Protein AF-A0A8S2QNY4-F1 (afdb_monomer_lite)

Organism: NCBI:txid392030

Radius of gyration: 25.04 Å; chains: 1; bounding box: 74×38×75 Å

Sequence (244 aa):
MCDIKKVFLLILSVSLANALPISPSNNKLTPFFLQQVNLIESPHSPSLDGQLLNQAYLDLLPVDRLLYTYYQNANISVEGIEPLGGWESPYSDIRGVFLAFYLQASAKAYLAYNDTHQLAKAYYLVEQLYRVQQILNESGFLAAWPSEHLRKLERLEKVWAPIYCYEKLLRGLSDISTLTGLTLAGTMMHEMLEYLYTWVDHCIKTYPISHWQTMIFSTTDYEYGGISDFLYEQYGLTGDRRFF

Secondary structure (DSSP, 8-state):
------S---S-------------------PPPGGG-PPPP-TT-HHHHHHHHHHHHHHHS-HHHHHHHHHHHTT---TT-PPP-GGGSTT-TTTTHHHHHHHHHHHHHHHHH--HHHHHHHHHHHHHHHHHHHHH-STT---SS-THHHHHHHTT-S---HHHHHHHHHHHHHHHHHHH--HHHHHHHHHHHHHHHHHHHHHHHHS-HHHHHHHHHS-TT---TTHHHHHHHHHHHH--GGG-

Foldseek 3Di:
DDDPPDPDPDDDPDDPPPPPPPPPPPDDDDDDWLLRDAQDDDDDRVVVVVLVVLVVVLVPDDLLLLCQLLCVQLVHDCVPHDHDDDCCHNPHLLHNLVLLVLLLSLLSNCSNPNPVVSLVSSVVNLVVQVVSQVSNVPQLDGFSDDPCLLVCLLVVHDGAAPLQSLVSLLNSLVNNCVSPVPVSSVVSSVSSVVVVLVSVVCSPVPDDVVSVCCSCPVDPRHDNHCQLVVLVVVCVVPVDPSSD

pLDDT: mean 88.1, std 17.36, range [30.56, 98.88]

InterPro domains:
  IPR012878 Non-reducing end beta-L-arabinofuranosidase-like, GH127 catalytic domain [PF07944] (47-243)

Structure (mmCIF, N/CA/C/O backbone):
data_AF-A0A8S2QNY4-F1
#
_entry.id   AF-A0A8S2QNY4-F1
#
loop_
_atom_site.group_PDB
_atom_site.id
_atom_site.type_symbol
_atom_site.label_atom_id
_atom_site.label_alt_id
_atom_site.label_comp_id
_atom_site.label_asym_id
_atom_site.label_entity_id
_atom_site.label_seq_id
_atom_site.pdbx_PDB_ins_code
_atom_site.Cartn_x
_atom_site.Cartn_y
_atom_site.Cartn_z
_atom_site.occupancy
_atom_site.B_iso_or_equiv
_atom_site.auth_seq_id
_atom_site.auth_comp_id
_atom_site.auth_asym_id
_atom_site.auth_atom_id
_atom_site.pdbx_PDB_model_num
ATOM 1 N N . MET A 1 1 ? 57.664 -6.413 46.765 1.00 38.25 1 MET A N 1
ATOM 2 C CA . MET A 1 1 ? 56.661 -5.329 46.868 1.00 38.25 1 MET A CA 1
ATOM 3 C C . MET A 1 1 ? 55.295 -5.966 46.689 1.00 38.25 1 MET A C 1
ATOM 5 O O . MET A 1 1 ? 55.029 -6.473 45.611 1.00 38.25 1 MET A O 1
ATOM 9 N N . CYS A 1 2 ? 54.521 -6.084 47.772 1.00 32.16 2 CYS A N 1
ATOM 10 C CA . CYS A 1 2 ? 53.333 -6.937 47.854 1.00 32.16 2 CYS A CA 1
ATOM 11 C C . CYS A 1 2 ? 52.058 -6.090 48.034 1.00 32.16 2 CYS A C 1
ATOM 13 O O . CYS A 1 2 ? 51.901 -5.428 49.054 1.00 32.16 2 CYS A O 1
ATOM 15 N N . ASP A 1 3 ? 51.227 -6.124 46.991 1.00 32.84 3 ASP A N 1
ATOM 16 C CA . ASP A 1 3 ? 49.756 -6.185 46.930 1.00 32.84 3 ASP A CA 1
ATOM 17 C C . ASP A 1 3 ? 48.861 -5.159 47.679 1.00 32.84 3 ASP A C 1
ATOM 19 O O . ASP A 1 3 ? 48.639 -5.222 48.887 1.00 32.84 3 ASP A O 1
ATOM 23 N N . ILE A 1 4 ? 48.212 -4.285 46.893 1.00 36.44 4 ILE A N 1
ATOM 24 C CA . ILE A 1 4 ? 47.214 -3.249 47.259 1.00 36.44 4 ILE A CA 1
ATOM 25 C C . ILE A 1 4 ? 45.791 -3.842 47.460 1.00 36.44 4 ILE A C 1
ATOM 27 O O . ILE A 1 4 ? 44.769 -3.211 47.222 1.00 36.44 4 ILE A O 1
ATOM 31 N N . LYS A 1 5 ? 45.663 -5.073 47.967 1.00 36.03 5 LYS A N 1
ATOM 32 C CA . LYS A 1 5 ? 44.358 -5.764 48.108 1.00 36.03 5 LYS A CA 1
ATOM 33 C C . LYS A 1 5 ? 43.670 -5.640 49.479 1.00 36.03 5 LYS A C 1
ATOM 35 O O . LYS A 1 5 ? 42.939 -6.541 49.881 1.00 36.03 5 LYS A O 1
ATOM 40 N N . LYS A 1 6 ? 43.871 -4.549 50.227 1.00 42.34 6 LYS A N 1
ATOM 41 C CA . LYS A 1 6 ? 43.301 -4.397 51.587 1.00 42.34 6 LYS A CA 1
ATOM 42 C C . LYS A 1 6 ? 42.734 -3.016 51.927 1.00 42.34 6 LYS A C 1
ATOM 44 O O . LYS A 1 6 ? 42.947 -2.538 53.031 1.00 42.34 6 LYS A O 1
ATOM 49 N N . VAL A 1 7 ? 41.958 -2.391 51.047 1.00 41.41 7 VAL A N 1
ATOM 50 C CA . VAL A 1 7 ? 41.029 -1.327 51.472 1.00 41.41 7 VAL A CA 1
ATOM 51 C C . VAL A 1 7 ? 39.816 -1.360 50.553 1.00 41.41 7 VAL A C 1
ATOM 53 O O . VAL A 1 7 ? 39.922 -0.921 49.423 1.00 41.41 7 VAL A O 1
ATOM 56 N N . PHE A 1 8 ? 38.723 -1.970 51.011 1.00 30.56 8 PHE A N 1
ATOM 57 C CA . PHE A 1 8 ? 37.312 -1.621 50.754 1.00 30.56 8 PHE A CA 1
ATOM 58 C C . PHE A 1 8 ? 36.447 -2.814 51.172 1.00 30.56 8 PHE A C 1
ATOM 60 O O . PHE A 1 8 ? 35.810 -3.495 50.377 1.00 30.56 8 PHE A O 1
ATOM 67 N N . LEU A 1 9 ? 36.486 -3.100 52.470 1.00 35.91 9 LEU A N 1
ATOM 68 C CA . LEU A 1 9 ? 35.623 -4.078 53.118 1.00 35.91 9 LEU A CA 1
ATOM 69 C C . LEU A 1 9 ? 35.168 -3.454 54.434 1.00 35.91 9 LEU A C 1
ATOM 71 O O . LEU A 1 9 ? 35.617 -3.871 55.493 1.00 35.91 9 LEU A O 1
ATOM 75 N N . LEU A 1 10 ? 34.374 -2.376 54.353 1.00 33.91 10 LEU A N 1
ATOM 76 C CA . LEU A 1 10 ? 33.616 -1.876 55.505 1.00 33.91 10 LEU A CA 1
ATOM 77 C C . LEU A 1 10 ? 32.526 -0.836 55.170 1.00 33.91 10 LEU A C 1
ATOM 79 O O . LEU A 1 10 ? 32.441 0.178 55.848 1.00 33.91 10 LEU A O 1
ATOM 83 N N . ILE A 1 11 ? 31.668 -1.048 54.166 1.00 34.84 11 ILE A N 1
ATOM 84 C CA . ILE A 1 11 ? 30.347 -0.385 54.152 1.00 34.84 11 ILE A CA 1
ATOM 85 C C . ILE A 1 11 ? 29.318 -1.389 53.618 1.00 34.84 11 ILE A C 1
ATOM 87 O O . ILE A 1 11 ? 29.575 -2.055 52.622 1.00 34.84 11 ILE A O 1
ATOM 91 N N . LEU A 1 12 ? 28.168 -1.456 54.296 1.00 33.12 12 LEU A N 1
ATOM 92 C CA . LEU A 1 12 ? 26.991 -2.310 54.066 1.00 33.12 12 LEU A CA 1
ATOM 93 C C . LEU A 1 12 ? 26.993 -3.694 54.729 1.00 33.12 12 LEU A C 1
ATOM 95 O O . LEU A 1 12 ? 26.701 -4.718 54.123 1.00 33.12 12 LEU A O 1
ATOM 99 N N . SER A 1 13 ? 27.150 -3.692 56.051 1.00 42.34 13 SER A N 1
ATOM 100 C CA . SER A 1 13 ? 26.379 -4.586 56.917 1.00 42.34 13 SER A CA 1
ATOM 101 C C . SER A 1 13 ? 24.991 -3.976 57.177 1.00 42.34 13 SER A C 1
ATOM 103 O O . SER A 1 13 ? 24.757 -3.414 58.244 1.00 42.34 13 SER A O 1
ATOM 105 N N . VAL A 1 14 ? 24.076 -4.042 56.203 1.00 40.47 14 VAL A N 1
ATOM 106 C CA . VAL A 1 14 ? 22.635 -3.827 56.432 1.00 40.47 14 VAL A CA 1
ATOM 107 C C . VAL A 1 14 ? 21.853 -4.813 55.563 1.00 40.47 14 VAL A C 1
ATOM 109 O O . VAL A 1 14 ? 21.849 -4.714 54.343 1.00 40.47 14 VAL A O 1
ATOM 112 N N . SER A 1 15 ? 21.204 -5.757 56.245 1.00 36.22 15 SER A N 1
ATOM 113 C CA . SER A 1 15 ? 20.085 -6.588 55.791 1.00 36.22 15 SER A CA 1
ATOM 114 C C . SER A 1 15 ? 20.280 -7.415 54.513 1.00 36.22 15 SER A C 1
ATOM 116 O O . SER A 1 15 ? 19.794 -7.060 53.442 1.00 36.22 15 SER A O 1
ATOM 118 N N . LEU A 1 16 ? 20.810 -8.635 54.678 1.00 40.12 16 LEU A N 1
ATOM 119 C CA . LEU A 1 16 ? 20.314 -9.781 53.909 1.00 40.12 16 LEU A CA 1
ATOM 120 C C . LEU A 1 16 ? 18.847 -10.030 54.306 1.00 40.12 16 LEU A C 1
ATOM 122 O O . LEU A 1 16 ? 18.533 -10.913 55.099 1.00 40.12 16 LEU A O 1
ATOM 126 N N . ALA A 1 17 ? 17.934 -9.223 53.770 1.00 41.38 17 ALA A N 1
ATOM 127 C CA . ALA A 1 17 ? 16.607 -9.734 53.485 1.00 41.38 17 ALA A CA 1
ATOM 128 C C . ALA A 1 17 ? 16.784 -10.740 52.345 1.00 41.38 17 ALA A C 1
ATOM 130 O O . ALA A 1 17 ? 17.487 -10.447 51.379 1.00 41.38 17 ALA A O 1
ATOM 131 N N . ASN A 1 18 ? 16.199 -11.927 52.487 1.00 46.50 18 ASN A N 1
ATOM 132 C CA . ASN A 1 18 ? 16.158 -12.958 51.458 1.00 46.50 18 ASN A CA 1
ATOM 133 C C . ASN A 1 18 ? 15.661 -12.364 50.129 1.00 46.50 18 ASN A C 1
ATOM 135 O O . ASN A 1 18 ? 14.460 -12.346 49.863 1.00 46.50 18 ASN A O 1
ATOM 139 N N . ALA A 1 19 ? 16.574 -11.895 49.281 1.00 48.25 19 ALA A N 1
ATOM 140 C CA . ALA A 1 19 ? 16.299 -11.753 47.870 1.00 48.25 19 ALA A CA 1
ATOM 141 C C . ALA A 1 19 ? 16.214 -13.186 47.352 1.00 48.25 19 ALA A C 1
ATOM 143 O O . ALA A 1 19 ? 17.229 -13.829 47.081 1.00 48.25 19 ALA A O 1
ATOM 144 N N . LEU A 1 20 ? 14.986 -13.714 47.318 1.00 45.5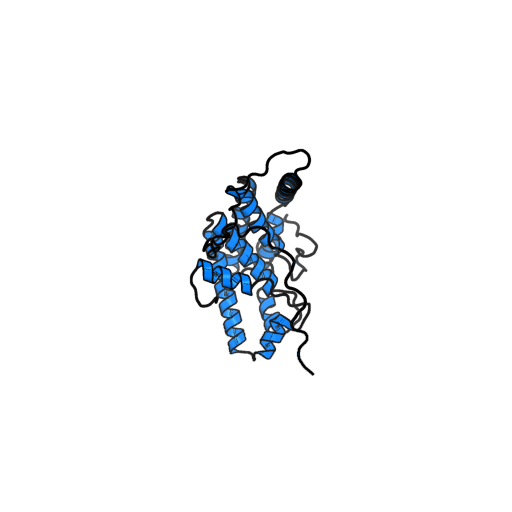9 20 LEU A N 1
ATOM 145 C CA . LEU A 1 20 ? 14.673 -14.903 46.540 1.00 45.59 20 LEU A CA 1
ATOM 146 C C . LEU A 1 20 ? 15.355 -14.735 45.177 1.00 45.59 20 LEU A C 1
ATOM 148 O O . LEU A 1 20 ? 15.278 -13.636 44.617 1.00 45.59 20 LEU A O 1
ATOM 152 N N . PRO A 1 21 ? 16.037 -15.765 44.648 1.00 48.84 21 PRO A N 1
ATOM 153 C CA . PRO A 1 21 ? 16.566 -15.686 43.300 1.00 48.84 21 PRO A CA 1
ATOM 154 C C . PRO A 1 21 ? 15.402 -15.297 42.392 1.00 48.84 21 PRO A C 1
ATOM 156 O O . PRO A 1 21 ? 14.426 -16.042 42.276 1.00 48.84 21 PRO A O 1
ATOM 159 N N . ILE A 1 22 ? 15.474 -14.100 41.803 1.00 55.50 22 ILE A N 1
ATOM 160 C CA . ILE A 1 22 ? 14.563 -13.694 40.741 1.00 55.50 22 ILE A CA 1
ATOM 161 C C . ILE A 1 22 ? 14.902 -14.642 39.599 1.00 55.50 22 ILE A C 1
ATOM 163 O O . ILE A 1 22 ? 15.833 -14.412 38.831 1.00 55.50 22 ILE A O 1
ATOM 167 N N . SER A 1 23 ? 14.202 -15.774 39.550 1.00 56.94 23 SER A N 1
ATOM 168 C CA . SER A 1 23 ? 14.179 -16.594 38.350 1.00 56.94 23 SER A CA 1
ATOM 169 C C . SER A 1 23 ? 13.723 -15.660 37.236 1.00 56.94 23 SER A C 1
ATOM 171 O O . SER A 1 23 ? 12.727 -14.960 37.449 1.00 56.94 23 SER A O 1
ATOM 173 N N . PRO A 1 24 ? 14.435 -15.573 36.098 1.00 57.09 24 PRO A N 1
ATOM 174 C CA . PRO A 1 24 ? 13.971 -14.765 34.985 1.00 57.09 24 PRO A CA 1
ATOM 175 C C . PRO A 1 24 ? 12.553 -15.229 34.678 1.00 57.09 24 PRO A C 1
ATOM 177 O O . PRO A 1 24 ? 12.332 -16.386 34.317 1.00 57.09 24 PRO A O 1
ATOM 180 N N . SER A 1 25 ? 11.572 -14.364 34.933 1.00 62.22 25 SER A N 1
ATOM 181 C CA . SER A 1 25 ? 10.197 -14.695 34.618 1.00 62.22 25 SER A CA 1
ATOM 182 C C . SER A 1 25 ? 10.163 -14.936 33.118 1.00 62.22 25 SER A C 1
ATOM 184 O O . SER A 1 25 ? 10.494 -14.034 32.350 1.00 62.22 25 SER A O 1
ATOM 186 N N . ASN A 1 26 ? 9.715 -16.114 32.692 1.00 65.94 26 ASN A N 1
ATOM 187 C CA . ASN A 1 26 ? 9.441 -16.418 31.283 1.00 65.94 26 ASN A CA 1
ATOM 188 C C . ASN A 1 26 ? 8.270 -15.576 30.717 1.00 65.94 26 ASN A C 1
ATOM 190 O O . ASN A 1 26 ? 7.744 -15.862 29.643 1.00 65.94 26 ASN A O 1
ATOM 194 N N . ASN A 1 27 ? 7.849 -14.544 31.451 1.00 75.25 27 ASN A N 1
ATOM 195 C CA . ASN A 1 27 ? 6.815 -13.598 31.092 1.00 75.25 27 ASN A CA 1
ATOM 196 C C . ASN A 1 27 ? 7.381 -12.663 30.025 1.00 75.25 27 ASN A C 1
ATOM 198 O O . ASN A 1 27 ? 7.959 -11.618 30.321 1.00 75.25 27 ASN A O 1
ATOM 202 N N . LYS A 1 28 ? 7.228 -13.067 28.764 1.00 86.12 28 LYS A N 1
ATOM 203 C CA . LYS A 1 28 ? 7.391 -12.156 27.633 1.00 86.12 28 LYS A CA 1
ATOM 204 C C . LYS A 1 28 ? 6.393 -11.010 27.799 1.00 86.12 28 LYS A C 1
ATOM 206 O O . LYS A 1 28 ? 5.207 -11.257 28.007 1.00 86.12 28 LYS A O 1
ATOM 211 N N . LEU A 1 29 ? 6.873 -9.771 27.718 1.00 89.94 29 LEU A N 1
ATOM 212 C CA . LEU A 1 29 ? 5.999 -8.603 27.651 1.00 89.94 29 LEU A CA 1
ATOM 213 C C . LEU A 1 29 ? 5.221 -8.653 26.332 1.00 89.94 29 LEU A C 1
ATOM 215 O O . LEU A 1 29 ? 5.819 -8.840 25.272 1.00 89.94 29 LEU A O 1
ATOM 219 N N . THR A 1 30 ? 3.903 -8.490 26.402 1.00 87.56 30 THR A N 1
ATOM 220 C CA . THR A 1 30 ? 3.018 -8.424 25.233 1.00 87.56 30 THR A CA 1
ATOM 221 C C . THR A 1 30 ? 2.319 -7.066 25.196 1.00 87.56 30 THR A C 1
ATOM 223 O O . THR A 1 30 ? 1.865 -6.611 26.250 1.00 87.56 30 THR A O 1
ATOM 226 N N . PRO A 1 31 ? 2.214 -6.408 24.029 1.00 91.19 31 PRO A N 1
ATOM 227 C CA . PRO A 1 31 ? 1.456 -5.168 23.912 1.00 91.19 31 PRO A CA 1
ATOM 228 C C . PRO A 1 31 ? -0.042 -5.421 24.135 1.00 91.19 31 PRO A C 1
ATOM 230 O O . PRO A 1 31 ? -0.540 -6.516 23.869 1.00 91.19 31 PRO A O 1
ATOM 233 N N . PHE A 1 32 ? -0.763 -4.398 24.597 1.00 93.75 32 PHE A N 1
ATOM 234 C CA . PHE A 1 32 ? -2.225 -4.405 24.579 1.00 93.75 32 PHE A CA 1
ATOM 235 C C . PHE A 1 32 ? -2.733 -4.196 23.148 1.00 93.75 32 PHE A C 1
ATOM 237 O O . PHE A 1 32 ? -2.160 -3.411 22.389 1.00 93.75 32 PHE A O 1
ATOM 244 N N . PHE A 1 33 ? -3.828 -4.863 22.793 1.00 91.75 33 PHE A N 1
ATOM 245 C CA . PHE A 1 33 ? -4.580 -4.562 21.578 1.00 91.75 33 PHE A CA 1
ATOM 246 C C . PHE A 1 33 ? -5.289 -3.206 21.710 1.00 91.75 33 PHE A C 1
ATOM 248 O O . PHE A 1 33 ? -5.640 -2.795 22.816 1.00 91.75 33 PHE A O 1
ATOM 255 N N . LEU A 1 34 ? -5.549 -2.526 20.587 1.00 92.31 34 LEU A N 1
ATOM 256 C CA . LEU A 1 34 ? -6.204 -1.208 20.589 1.00 92.31 34 LEU A CA 1
ATOM 257 C C . LEU A 1 34 ? -7.575 -1.242 21.285 1.00 92.31 34 LEU A C 1
ATOM 259 O O . LEU A 1 34 ? -7.875 -0.365 22.082 1.00 92.31 34 LEU A O 1
ATOM 263 N N . GLN A 1 35 ? -8.344 -2.314 21.089 1.00 93.06 35 GLN A N 1
ATOM 264 C CA . GLN A 1 35 ? -9.650 -2.537 21.720 1.00 93.06 35 GLN A CA 1
ATOM 265 C C . GLN A 1 35 ? -9.576 -2.679 23.250 1.00 93.06 35 GLN A C 1
ATOM 267 O O . GLN A 1 35 ? -10.596 -2.611 23.932 1.00 93.06 35 GLN A O 1
ATOM 272 N N . GLN A 1 36 ? -8.389 -2.952 23.801 1.00 94.38 36 GLN A N 1
ATOM 273 C CA . GLN A 1 36 ? -8.184 -3.121 25.241 1.00 94.38 36 GLN A CA 1
ATOM 274 C C . GLN A 1 36 ? -7.872 -1.797 25.947 1.00 94.38 36 GLN A C 1
ATOM 276 O O . GLN A 1 36 ? -7.801 -1.774 27.176 1.00 94.38 36 GLN A O 1
ATOM 281 N N . VAL A 1 37 ? -7.674 -0.706 25.199 1.00 92.81 37 VAL A N 1
ATOM 282 C CA . VAL A 1 37 ? -7.273 0.595 25.737 1.00 92.81 37 VAL A CA 1
ATOM 283 C C . VAL A 1 37 ? -8.277 1.654 25.305 1.00 92.81 37 VAL A C 1
ATOM 285 O O . VAL A 1 37 ? -8.326 2.040 24.144 1.00 92.81 37 VAL A O 1
ATOM 288 N N . ASN A 1 38 ? -9.043 2.172 26.265 1.00 90.31 38 ASN A N 1
ATOM 289 C CA . ASN A 1 38 ? -9.979 3.265 26.026 1.00 90.31 38 ASN A CA 1
ATOM 290 C C . ASN A 1 38 ? -9.374 4.588 26.494 1.00 90.31 38 ASN A C 1
ATOM 292 O O . ASN A 1 38 ? -8.982 4.722 27.657 1.00 90.31 38 ASN A O 1
ATOM 296 N N . LEU A 1 39 ? -9.325 5.572 25.597 1.00 91.56 39 LEU A N 1
ATOM 297 C CA . LEU A 1 39 ? -8.955 6.938 25.949 1.00 91.56 39 LEU A CA 1
ATOM 298 C C . LEU A 1 39 ? -10.152 7.618 26.617 1.00 91.56 39 LEU A C 1
ATOM 300 O O . LEU A 1 39 ? -11.232 7.690 26.038 1.00 91.56 39 LEU A O 1
ATOM 304 N N . ILE A 1 40 ? -9.959 8.098 27.842 1.00 88.31 40 ILE A N 1
ATOM 305 C CA . ILE A 1 40 ? -11.003 8.770 28.621 1.00 88.31 40 ILE A CA 1
ATOM 306 C C . ILE A 1 40 ? -10.840 10.287 28.565 1.00 88.31 40 ILE A C 1
ATOM 308 O O . ILE A 1 40 ? -9.729 10.811 28.420 1.00 88.31 40 ILE A O 1
ATOM 312 N N . GLU A 1 41 ? -11.958 10.993 28.715 1.00 85.81 41 GLU A N 1
ATOM 313 C CA . GLU A 1 41 ? -11.951 12.437 28.916 1.00 85.81 41 GLU A CA 1
ATOM 314 C C . GLU A 1 41 ? -11.243 12.784 30.234 1.00 85.81 41 GLU A C 1
ATOM 316 O O . GLU A 1 41 ? -11.513 12.210 31.290 1.00 85.81 41 GLU A O 1
ATOM 321 N N . SER A 1 42 ? -10.320 13.739 30.167 1.00 81.31 42 SER A N 1
ATOM 322 C CA . SER A 1 42 ? -9.607 14.300 31.313 1.00 81.31 42 SER A CA 1
ATOM 323 C C . SER A 1 42 ? -9.208 15.734 30.970 1.00 81.31 42 SER A C 1
ATOM 325 O O . SER A 1 42 ? -8.924 16.003 29.798 1.00 81.31 42 SER A O 1
ATOM 327 N N . PRO A 1 43 ? -9.126 16.658 31.946 1.00 76.00 43 PRO A N 1
ATOM 328 C CA . PRO A 1 43 ? -8.488 17.948 31.724 1.00 76.00 43 PRO A CA 1
ATOM 329 C C . PRO A 1 43 ? -7.076 17.717 31.163 1.00 76.00 43 PRO A C 1
ATOM 331 O O . PRO A 1 43 ? -6.228 17.153 31.854 1.00 76.00 43 PRO A O 1
ATOM 334 N N . HIS A 1 44 ? -6.854 18.106 29.904 1.00 76.56 44 HIS A N 1
ATOM 335 C CA . HIS A 1 44 ? -5.620 17.890 29.131 1.00 76.56 44 HIS A CA 1
ATOM 336 C C . HIS A 1 44 ? -5.314 16.417 28.795 1.00 76.56 44 HIS A C 1
ATOM 338 O O . HIS A 1 44 ? -4.346 15.844 29.294 1.00 76.56 44 HIS A O 1
ATOM 344 N N . SER A 1 45 ? -6.112 15.814 27.907 1.00 86.88 45 SER A N 1
ATOM 345 C CA . SER A 1 45 ? -5.861 14.473 27.358 1.00 86.88 45 SER A CA 1
ATOM 346 C C . SER A 1 45 ? -5.274 14.563 25.938 1.00 86.88 45 SER A C 1
ATOM 348 O O . SER A 1 45 ? -6.009 14.399 24.964 1.00 86.88 45 SER A O 1
ATOM 350 N N . PRO A 1 46 ? -3.951 14.793 25.770 1.00 90.12 46 PRO A N 1
ATOM 351 C CA . PRO A 1 46 ? -3.345 14.981 24.447 1.00 90.12 46 PRO A CA 1
ATOM 352 C C . PRO A 1 46 ? -3.543 13.776 23.516 1.00 90.12 46 PRO A C 1
ATOM 354 O O . PRO A 1 46 ? -3.573 13.932 22.298 1.00 90.12 46 PRO A O 1
ATOM 357 N N . SER A 1 47 ? -3.699 12.569 24.072 1.00 91.94 47 SER A N 1
ATOM 358 C CA . SER A 1 47 ? -3.993 11.363 23.295 1.00 91.94 47 SER A CA 1
ATOM 359 C C . SER A 1 47 ? -5.411 11.371 22.726 1.00 91.94 47 SER A C 1
ATOM 361 O O . SER A 1 47 ? -5.586 11.025 21.560 1.00 91.94 47 SER A O 1
ATOM 363 N N . LEU A 1 48 ? -6.412 11.773 23.519 1.00 93.38 48 LEU A N 1
ATOM 364 C CA . LEU A 1 48 ? -7.791 11.877 23.040 1.00 93.38 48 LEU A CA 1
ATOM 365 C C . LEU A 1 48 ? -7.926 13.031 22.041 1.00 93.38 48 LEU A C 1
ATOM 367 O O . LEU A 1 48 ? -8.505 12.841 20.976 1.00 93.38 48 LEU A O 1
ATOM 371 N N . ASP A 1 49 ? -7.311 14.181 22.327 1.00 92.56 49 ASP A N 1
ATOM 372 C CA . ASP A 1 49 ? -7.287 15.330 21.414 1.00 92.56 49 ASP A CA 1
ATOM 373 C C . ASP A 1 49 ? -6.652 14.952 20.064 1.00 92.56 49 ASP A C 1
ATOM 375 O O . ASP A 1 49 ? -7.196 15.254 19.000 1.00 92.56 49 ASP A O 1
ATOM 379 N N . GLY A 1 50 ? -5.529 14.224 20.093 1.00 93.31 50 GLY A N 1
ATOM 380 C CA . GLY A 1 50 ? -4.873 13.709 18.892 1.00 93.31 50 GLY A CA 1
ATOM 381 C C . GLY A 1 50 ? -5.726 12.696 18.125 1.00 93.31 50 GLY A C 1
ATOM 382 O O . GLY A 1 50 ? -5.750 12.724 16.895 1.00 93.31 50 GLY A O 1
ATOM 383 N N . GLN A 1 51 ? -6.463 11.828 18.826 1.00 94.06 51 GLN A N 1
ATOM 384 C CA . GLN A 1 51 ? -7.401 10.898 18.196 1.00 94.06 51 GLN A CA 1
ATOM 385 C C . GLN A 1 51 ? -8.521 11.644 17.463 1.00 94.06 51 GLN A C 1
ATOM 387 O O . GLN A 1 51 ? -8.771 11.355 16.294 1.00 94.06 51 GLN A O 1
ATOM 392 N N . LEU A 1 52 ? -9.160 12.614 18.122 1.00 93.56 52 LEU A N 1
ATOM 393 C CA . LEU A 1 52 ? -10.251 13.404 17.546 1.00 93.56 52 LEU A CA 1
ATOM 394 C C . LEU A 1 52 ? -9.777 14.234 16.347 1.00 93.56 52 LEU A C 1
ATOM 396 O O . LEU A 1 52 ? -10.469 14.311 15.332 1.00 93.56 52 LEU A O 1
ATOM 400 N N . LEU A 1 53 ? -8.571 14.807 16.424 1.00 94.75 53 LEU A N 1
ATOM 401 C CA . LEU A 1 53 ? -7.972 15.536 15.308 1.00 94.75 53 LEU A CA 1
ATOM 402 C C . LEU A 1 53 ? -7.684 14.615 14.115 1.00 94.75 53 LEU A C 1
ATOM 404 O O . LEU A 1 53 ? -7.986 14.977 12.978 1.00 94.75 53 LEU A O 1
ATOM 408 N N . ASN A 1 54 ? -7.136 13.423 14.362 1.00 94.44 54 ASN A N 1
ATOM 409 C CA . ASN A 1 54 ? -6.893 12.439 13.309 1.00 94.44 54 ASN A CA 1
ATOM 410 C C . ASN A 1 54 ? -8.199 11.975 12.661 1.00 94.44 54 ASN A C 1
ATOM 412 O O . ASN A 1 54 ? -8.257 11.877 11.438 1.00 94.44 54 ASN A O 1
ATOM 416 N N . GLN A 1 55 ? -9.247 11.736 13.451 1.00 93.88 55 GLN A N 1
ATOM 417 C CA . GLN A 1 55 ? -10.563 11.369 12.933 1.00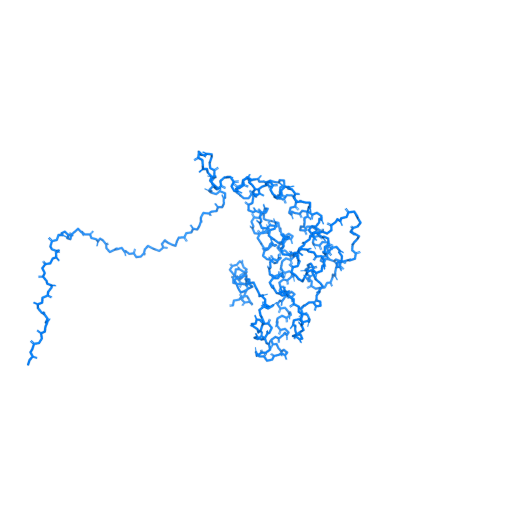 93.88 55 GLN A CA 1
ATOM 418 C C . GLN A 1 55 ? -11.118 12.466 12.013 1.00 93.88 55 GLN A C 1
ATOM 420 O O . GLN A 1 55 ? -11.436 12.199 10.856 1.00 93.88 55 GLN A O 1
ATOM 425 N N . ALA A 1 56 ? -11.127 13.720 12.480 1.00 95.38 56 ALA A N 1
ATOM 426 C CA . ALA A 1 56 ? -11.579 14.858 11.683 1.00 95.38 56 ALA A CA 1
ATOM 427 C C . ALA A 1 56 ? -10.758 15.036 10.393 1.00 95.38 56 ALA A C 1
ATOM 429 O O . ALA A 1 56 ? -11.303 15.386 9.345 1.00 95.38 56 ALA A O 1
ATOM 430 N N . TYR A 1 57 ? -9.449 14.777 10.451 1.00 95.69 57 TYR A N 1
ATOM 431 C CA . TYR A 1 57 ? -8.581 14.833 9.280 1.00 95.69 57 TYR A CA 1
ATOM 432 C C . TYR A 1 57 ? -8.903 13.731 8.265 1.00 95.69 57 TYR A C 1
ATOM 434 O O . TYR A 1 57 ? -9.013 14.024 7.077 1.00 95.69 57 TYR A O 1
ATOM 442 N N . LEU A 1 58 ? -9.095 12.483 8.707 1.00 94.81 58 LEU A N 1
ATOM 443 C CA . LEU A 1 58 ? -9.476 11.375 7.822 1.00 94.81 58 LEU A CA 1
ATOM 444 C C . LEU A 1 58 ? -10.834 11.616 7.153 1.00 94.81 58 LEU A C 1
ATOM 446 O O . LEU A 1 58 ? -11.003 11.312 5.968 1.00 94.81 58 LEU A O 1
ATOM 450 N N . ASP A 1 59 ? -11.772 12.222 7.883 1.00 92.75 59 ASP A N 1
ATOM 451 C CA . ASP A 1 59 ? -13.093 12.549 7.360 1.00 92.75 59 ASP A CA 1
ATOM 452 C C . ASP A 1 59 ? -13.085 13.647 6.297 1.00 92.75 59 ASP A C 1
ATOM 454 O O . ASP A 1 59 ? -13.906 13.604 5.377 1.00 92.75 59 ASP A O 1
ATOM 458 N N . LEU A 1 60 ? -12.135 14.581 6.378 1.00 93.56 60 LEU A N 1
ATOM 459 C CA . LEU A 1 60 ? -11.963 15.663 5.409 1.00 93.56 60 LEU A CA 1
ATOM 460 C C . LEU A 1 60 ? -11.476 15.165 4.036 1.00 93.56 60 LEU A C 1
ATOM 462 O O . LEU A 1 60 ? -11.635 15.863 3.033 1.00 93.56 60 LEU A O 1
ATOM 466 N N . LEU A 1 61 ? -10.853 13.985 3.975 1.00 91.69 61 LEU A N 1
ATOM 467 C CA . LEU A 1 61 ? -10.185 13.498 2.771 1.00 91.69 61 LEU A CA 1
ATOM 468 C C . LEU A 1 61 ? -11.189 12.905 1.766 1.00 91.69 61 LEU A C 1
ATOM 470 O O . LEU A 1 61 ? -11.850 11.908 2.070 1.00 91.69 61 LEU A O 1
ATOM 474 N N . PRO A 1 62 ? -11.271 13.444 0.533 1.00 90.44 62 PRO A N 1
ATOM 475 C CA . PRO A 1 62 ? -12.082 12.852 -0.522 1.00 90.44 62 PRO A CA 1
ATOM 476 C C . PRO A 1 62 ? -11.341 11.639 -1.088 1.00 90.44 62 PRO A C 1
ATOM 478 O O . PRO A 1 62 ? -10.345 11.790 -1.799 1.00 90.44 62 PRO A O 1
ATOM 481 N N . VAL A 1 63 ? -11.815 10.436 -0.764 1.00 94.56 63 VAL A N 1
ATOM 482 C CA . VAL A 1 63 ? -11.101 9.186 -1.069 1.00 94.56 63 VAL A CA 1
ATOM 483 C C . VAL A 1 63 ? -10.910 8.924 -2.561 1.00 94.56 63 VAL A C 1
ATOM 485 O O . VAL A 1 63 ? -9.888 8.360 -2.940 1.00 94.56 63 VAL A O 1
ATOM 488 N N . ASP A 1 64 ? -11.794 9.422 -3.427 1.00 96.00 64 ASP A N 1
ATOM 489 C CA . ASP A 1 64 ? -11.628 9.295 -4.882 1.00 96.00 64 ASP A CA 1
ATOM 490 C C . ASP A 1 64 ? -10.348 9.976 -5.391 1.00 96.00 64 ASP A C 1
ATOM 492 O O . ASP A 1 64 ? -9.720 9.504 -6.338 1.00 96.00 64 ASP A O 1
ATOM 496 N N . ARG A 1 65 ? -9.884 11.041 -4.721 1.00 97.19 65 ARG A N 1
ATOM 497 C CA . ARG A 1 65 ? -8.624 11.713 -5.084 1.00 97.19 65 ARG A CA 1
ATOM 498 C C . ARG A 1 65 ? -7.398 10.844 -4.805 1.00 97.19 65 ARG A C 1
ATOM 500 O O . ARG A 1 65 ? -6.386 11.010 -5.479 1.00 97.19 65 ARG A O 1
ATOM 507 N N . LEU A 1 66 ? -7.488 9.914 -3.849 1.00 97.00 66 LEU A N 1
ATOM 508 C CA . LEU A 1 66 ? -6.428 8.940 -3.556 1.00 97.00 66 LEU A CA 1
ATOM 509 C C . LEU A 1 66 ? -6.304 7.885 -4.665 1.00 97.00 66 LEU A C 1
ATOM 511 O O . LEU A 1 66 ? -5.237 7.304 -4.843 1.00 97.00 66 LEU A O 1
ATOM 515 N N . LEU A 1 67 ? -7.381 7.650 -5.422 1.00 98.06 67 LEU A N 1
ATOM 516 C CA . LEU A 1 67 ? -7.432 6.684 -6.522 1.00 98.06 67 LEU A CA 1
ATOM 517 C C . LEU A 1 67 ? -7.008 7.282 -7.867 1.00 98.06 67 LEU A C 1
ATOM 519 O O . LEU A 1 67 ? -6.809 6.536 -8.822 1.00 98.06 67 LEU A O 1
ATOM 523 N N . TYR A 1 68 ? -6.840 8.604 -7.953 1.00 98.19 68 TYR A N 1
ATOM 524 C CA . TYR A 1 68 ? -6.613 9.319 -9.211 1.00 98.19 68 TYR A CA 1
ATOM 525 C C . TYR A 1 68 ? -5.490 8.703 -10.061 1.00 98.19 68 TYR A C 1
ATOM 527 O O . TYR A 1 68 ? -5.686 8.380 -11.230 1.00 98.19 68 TYR A O 1
ATOM 535 N N . THR A 1 69 ? -4.312 8.491 -9.476 1.00 97.62 69 THR A N 1
ATOM 536 C CA . THR A 1 69 ? -3.125 7.984 -10.187 1.00 97.62 69 THR A CA 1
ATOM 537 C C . THR A 1 69 ? -3.250 6.500 -10.539 1.00 97.62 69 THR A C 1
ATOM 539 O O . THR A 1 69 ? -2.794 6.076 -11.599 1.00 97.62 69 THR A O 1
ATOM 542 N N . TYR A 1 70 ? -3.946 5.719 -9.709 1.00 98.31 70 TYR A N 1
ATOM 543 C CA . TYR A 1 70 ? -4.288 4.324 -9.994 1.00 98.31 70 TYR A CA 1
ATOM 544 C C . TYR A 1 70 ? -5.247 4.212 -11.187 1.00 98.31 70 TYR A C 1
ATOM 546 O O . TYR A 1 70 ? -5.025 3.407 -12.091 1.00 98.31 70 TYR A O 1
ATOM 554 N N . TYR A 1 71 ? -6.278 5.060 -11.232 1.00 98.38 71 TYR A N 1
ATOM 555 C CA . TYR A 1 71 ? -7.206 5.142 -12.359 1.00 98.38 71 TYR A CA 1
ATOM 556 C C . TYR A 1 71 ? -6.506 5.567 -13.647 1.00 98.38 71 TYR A C 1
ATOM 558 O O . TYR A 1 71 ? -6.724 4.935 -14.680 1.00 98.38 71 TYR A O 1
ATOM 566 N N . GLN A 1 72 ? -5.611 6.557 -13.581 1.00 96.81 72 GLN A N 1
ATOM 567 C CA . GLN A 1 72 ? -4.799 6.953 -14.732 1.00 96.81 72 GLN A CA 1
ATOM 568 C C . GLN A 1 72 ? -3.972 5.788 -15.286 1.00 96.81 72 GLN A C 1
ATOM 570 O O . GLN A 1 72 ? -3.992 5.560 -16.494 1.00 96.81 72 GLN A O 1
ATOM 575 N N . ASN A 1 73 ? -3.296 5.021 -14.424 1.00 95.75 73 ASN A N 1
ATOM 576 C CA . ASN A 1 73 ? -2.483 3.882 -14.862 1.00 95.75 73 ASN A CA 1
ATOM 577 C C . ASN A 1 73 ? -3.325 2.796 -15.558 1.00 95.75 73 ASN A C 1
ATOM 579 O O . ASN A 1 73 ? -2.854 2.169 -16.500 1.00 95.75 73 ASN A O 1
ATOM 583 N N . ALA A 1 74 ? -4.576 2.602 -15.131 1.00 97.12 74 ALA A N 1
ATOM 584 C CA . ALA A 1 74 ? -5.503 1.629 -15.712 1.00 97.12 74 ALA A CA 1
ATOM 585 C C . ALA A 1 74 ? -6.398 2.189 -16.837 1.00 97.12 74 ALA A C 1
ATOM 587 O O . ALA A 1 74 ? -7.335 1.514 -17.261 1.00 97.12 74 ALA A O 1
ATOM 588 N N . ASN A 1 75 ? -6.142 3.407 -17.331 1.00 96.94 75 ASN A N 1
ATOM 589 C CA . ASN A 1 75 ? -6.979 4.090 -18.330 1.00 96.94 75 ASN A CA 1
ATOM 590 C C . ASN A 1 75 ? -8.470 4.197 -17.933 1.00 96.94 75 ASN A C 1
ATOM 592 O O . ASN A 1 75 ? -9.361 4.180 -18.784 1.00 96.94 75 ASN A O 1
ATOM 596 N N . ILE A 1 76 ? -8.754 4.314 -16.635 1.00 97.75 76 ILE A N 1
ATOM 597 C CA . ILE A 1 76 ? -10.089 4.598 -16.101 1.00 97.75 76 ILE A CA 1
ATOM 598 C C . ILE A 1 76 ? -10.288 6.119 -16.098 1.00 97.75 76 ILE A C 1
ATOM 600 O O . ILE A 1 76 ? -9.375 6.865 -15.745 1.00 97.75 76 ILE A O 1
ATOM 604 N N . SER A 1 77 ? -11.479 6.590 -16.489 1.00 97.25 77 SER A N 1
ATOM 605 C CA . SER A 1 77 ? -11.783 8.028 -16.489 1.00 97.25 77 SER A CA 1
ATOM 606 C C . SER A 1 77 ? -11.632 8.628 -15.088 1.00 97.25 77 SER A C 1
ATOM 608 O O . SER A 1 77 ? -12.172 8.099 -14.118 1.00 97.25 77 SER A O 1
ATOM 610 N N . VAL A 1 78 ? -10.930 9.759 -15.015 1.00 97.25 78 VAL A N 1
ATOM 611 C CA . VAL A 1 78 ? -10.772 10.598 -13.815 1.00 97.25 78 VAL A CA 1
ATOM 612 C C . VAL A 1 78 ? -11.551 11.912 -13.937 1.00 97.25 78 VAL A C 1
ATOM 614 O O . VAL A 1 78 ? -11.253 12.890 -13.256 1.00 97.25 78 VAL A O 1
ATOM 617 N N . GLU A 1 79 ? -12.533 11.965 -14.841 1.00 97.06 79 GLU A N 1
ATOM 618 C CA . GLU A 1 79 ? -13.370 13.147 -15.047 1.00 97.06 79 GLU A CA 1
ATOM 619 C C . GLU A 1 79 ? -14.057 13.571 -13.740 1.00 97.06 79 GLU A C 1
ATOM 621 O O . GLU A 1 79 ? -14.694 12.766 -13.062 1.00 97.06 79 GLU A O 1
ATOM 626 N N . GLY A 1 80 ? -13.900 14.845 -13.374 1.00 96.00 80 GLY A N 1
ATOM 627 C CA . GLY A 1 80 ? -14.434 15.399 -12.127 1.00 96.00 80 GLY A CA 1
ATOM 628 C C . GLY A 1 80 ? -13.626 15.070 -10.864 1.00 96.00 80 GLY A C 1
ATOM 629 O O . GLY A 1 80 ? -14.013 15.514 -9.784 1.00 96.00 80 GLY A O 1
ATOM 630 N N . ILE A 1 81 ? -12.509 14.339 -10.969 1.00 96.81 81 ILE A N 1
ATOM 631 C CA . ILE A 1 81 ? -11.616 14.038 -9.844 1.00 96.81 81 ILE A CA 1
ATOM 632 C C . ILE A 1 81 ? -10.358 14.899 -9.961 1.00 96.81 81 ILE A C 1
ATOM 634 O O . ILE A 1 81 ? -9.566 14.742 -10.883 1.00 96.81 81 ILE A O 1
ATOM 638 N N . GLU A 1 82 ? -10.132 15.779 -8.989 1.00 96.31 82 GLU A N 1
ATOM 639 C CA . GLU A 1 82 ? -8.901 16.572 -8.928 1.00 96.31 82 GLU A CA 1
ATOM 640 C C . GLU A 1 82 ? -7.761 15.775 -8.271 1.00 96.31 82 GLU A C 1
ATOM 642 O O . GLU A 1 82 ? -7.946 15.261 -7.158 1.00 96.31 82 GLU A O 1
ATOM 647 N N . PRO A 1 83 ? -6.556 15.704 -8.866 1.00 96.31 83 PRO A N 1
ATOM 648 C CA . PRO A 1 83 ? -5.430 15.020 -8.243 1.00 96.31 83 PRO A CA 1
ATOM 649 C C . PRO A 1 83 ? -5.022 15.680 -6.923 1.00 96.31 83 PRO A C 1
ATOM 651 O O . PRO A 1 83 ? -5.238 16.876 -6.697 1.00 96.31 83 PRO A O 1
ATOM 654 N N . LEU A 1 84 ? -4.395 14.911 -6.034 1.00 95.62 84 LEU A N 1
ATOM 655 C CA . LEU A 1 84 ? -3.672 15.484 -4.900 1.00 95.62 84 LEU A CA 1
ATOM 656 C C . LEU A 1 84 ? -2.395 16.205 -5.368 1.00 95.62 84 LEU A C 1
ATOM 658 O O . LEU A 1 84 ? -1.924 16.030 -6.490 1.00 95.62 84 LEU A O 1
ATOM 662 N N . GLY A 1 85 ? -1.857 17.067 -4.505 1.00 95.50 85 GLY A N 1
ATOM 663 C CA . GLY A 1 85 ? -0.615 17.802 -4.749 1.00 95.50 85 GLY A CA 1
ATOM 664 C C . GLY A 1 85 ? 0.597 17.180 -4.052 1.00 95.50 85 GLY A C 1
ATOM 665 O O . GLY A 1 85 ? 0.523 16.102 -3.464 1.00 95.50 85 GLY A O 1
ATOM 666 N N . GLY A 1 86 ? 1.725 17.896 -4.081 1.00 95.44 86 GLY A N 1
ATOM 667 C CA . GLY A 1 86 ? 2.942 17.498 -3.371 1.00 95.44 86 GLY A CA 1
ATOM 668 C C . GLY A 1 86 ? 3.449 16.120 -3.801 1.00 95.44 86 GLY A C 1
ATOM 669 O O . GLY A 1 86 ? 3.555 15.833 -4.996 1.00 95.44 86 GLY A O 1
ATOM 670 N N . TRP A 1 87 ? 3.755 15.272 -2.821 1.00 95.06 87 TRP A N 1
ATOM 671 C CA . TRP A 1 87 ? 4.246 13.907 -3.040 1.00 95.06 87 TRP A CA 1
ATOM 672 C C . TRP A 1 87 ? 3.185 12.950 -3.598 1.00 95.06 87 TRP A C 1
ATOM 674 O O . TRP A 1 87 ? 3.539 11.944 -4.190 1.00 95.06 87 TRP A O 1
ATOM 684 N N . GLU A 1 88 ? 1.898 13.287 -3.498 1.00 95.56 88 GLU A N 1
ATOM 685 C CA . GLU A 1 88 ? 0.803 12.520 -4.112 1.00 95.56 88 GLU A CA 1
ATOM 686 C C . GLU A 1 88 ? 0.430 13.031 -5.509 1.00 95.56 88 GLU A C 1
ATOM 688 O O . GLU A 1 88 ? -0.501 12.528 -6.140 1.00 95.56 88 GLU A O 1
ATOM 693 N N . SER A 1 89 ? 1.145 14.041 -6.015 1.00 96.88 89 SER A N 1
ATOM 694 C CA . SER A 1 89 ? 0.880 14.547 -7.357 1.00 96.88 89 SER A CA 1
ATOM 695 C C . SER A 1 89 ? 1.173 13.491 -8.430 1.00 96.88 89 SER A C 1
ATOM 697 O O . SER A 1 89 ? 2.091 12.683 -8.265 1.00 96.88 89 SER A O 1
ATOM 699 N N . PRO A 1 90 ? 0.476 13.530 -9.583 1.00 96.50 90 PRO A N 1
ATOM 700 C CA . PRO A 1 90 ? 0.714 12.599 -10.691 1.00 96.50 90 PRO A CA 1
ATOM 701 C C . PRO A 1 90 ? 2.149 12.616 -11.237 1.00 96.50 90 PRO A C 1
ATOM 703 O O . PRO A 1 90 ? 2.567 11.680 -11.911 1.00 96.50 90 PRO A O 1
ATOM 706 N N . TYR A 1 91 ? 2.908 13.673 -10.936 1.00 95.12 91 TYR A N 1
ATOM 707 C CA . TYR A 1 91 ? 4.290 13.868 -11.370 1.00 95.12 91 TYR A CA 1
ATOM 708 C C . TYR A 1 91 ? 5.327 13.427 -10.329 1.00 95.12 91 TYR A C 1
ATOM 710 O O . TYR A 1 91 ? 6.522 13.472 -10.611 1.00 95.12 91 TYR A O 1
ATOM 718 N N . SER A 1 92 ? 4.902 13.044 -9.121 1.00 95.19 92 SER A N 1
ATOM 719 C CA . SER A 1 92 ? 5.807 12.578 -8.075 1.00 95.19 92 SER A CA 1
ATOM 720 C C . SER A 1 92 ? 6.037 11.078 -8.188 1.00 95.19 92 SER A C 1
ATOM 722 O O . SER A 1 92 ? 5.087 10.304 -8.269 1.00 95.19 92 SER A O 1
ATOM 724 N N . ASP A 1 93 ? 7.291 10.645 -8.148 1.00 93.69 93 ASP A N 1
ATOM 725 C CA . ASP A 1 93 ? 7.649 9.222 -8.171 1.00 93.69 93 ASP A CA 1
ATOM 726 C C . ASP A 1 93 ? 7.221 8.470 -6.901 1.00 93.69 93 ASP A C 1
ATOM 728 O O . ASP A 1 93 ? 7.049 7.255 -6.955 1.00 93.69 93 ASP A O 1
ATOM 732 N N . ILE A 1 94 ? 6.969 9.190 -5.801 1.00 93.81 94 ILE A N 1
ATOM 733 C CA . ILE A 1 94 ? 6.590 8.611 -4.503 1.00 93.81 94 ILE A CA 1
ATOM 734 C C . ILE A 1 94 ? 5.089 8.674 -4.188 1.00 93.81 94 ILE A C 1
ATOM 736 O O . ILE A 1 94 ? 4.670 8.434 -3.056 1.00 93.81 94 ILE A O 1
ATOM 740 N N . ARG A 1 95 ? 4.270 8.982 -5.197 1.00 96.50 95 ARG A N 1
ATOM 741 C CA . ARG A 1 95 ? 2.804 8.987 -5.103 1.00 96.50 95 ARG A CA 1
ATOM 742 C C . ARG A 1 95 ? 2.237 7.621 -4.708 1.00 96.50 95 ARG A C 1
ATOM 744 O O . ARG A 1 95 ? 2.833 6.581 -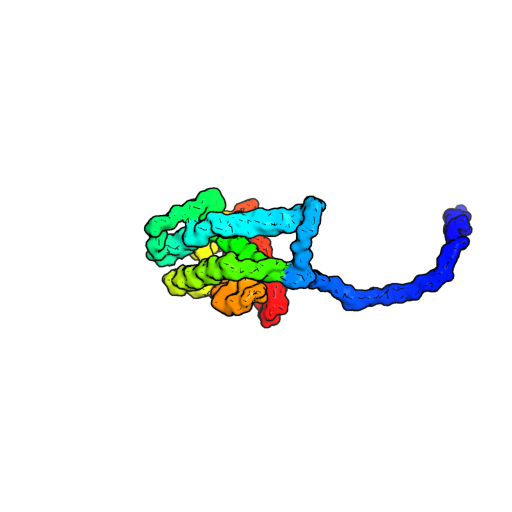4.989 1.00 96.50 95 ARG A O 1
ATOM 751 N N . GLY A 1 96 ? 1.049 7.621 -4.110 1.00 95.56 96 GLY A N 1
ATOM 752 C CA . GLY A 1 96 ? 0.321 6.433 -3.660 1.00 95.56 96 GLY A CA 1
ATOM 753 C C . GLY A 1 96 ? 0.662 5.973 -2.244 1.00 95.56 96 GLY A C 1
ATOM 754 O O . GLY A 1 96 ? -0.046 5.127 -1.698 1.00 95.56 96 GLY A O 1
ATOM 755 N N . VAL A 1 97 ? 1.704 6.537 -1.632 1.00 96.31 97 VAL A N 1
ATOM 756 C CA . VAL A 1 97 ? 2.150 6.197 -0.275 1.00 96.31 97 VAL A CA 1
ATOM 757 C C . VAL A 1 97 ? 1.121 6.642 0.762 1.00 96.31 97 VAL A C 1
ATOM 759 O O . VAL A 1 97 ? 0.849 5.927 1.725 1.00 96.31 97 VAL A O 1
ATOM 762 N N . PHE A 1 98 ? 0.493 7.797 0.558 1.00 96.81 98 PHE A N 1
ATOM 763 C CA . PHE A 1 98 ? -0.514 8.318 1.472 1.00 96.81 98 PHE A CA 1
ATOM 764 C C . PHE A 1 98 ? -1.772 7.447 1.525 1.00 96.81 98 PHE A C 1
ATOM 766 O O . PHE A 1 98 ? -2.333 7.264 2.606 1.00 96.81 98 PHE A O 1
ATOM 773 N N . LEU A 1 99 ? -2.184 6.846 0.399 1.00 97.62 99 LEU A N 1
ATOM 774 C CA . LEU A 1 99 ? -3.299 5.895 0.384 1.00 97.62 99 LEU A CA 1
ATOM 775 C C . LEU A 1 99 ? -3.022 4.731 1.339 1.00 97.62 99 LEU A C 1
ATOM 777 O O . LEU A 1 99 ? -3.900 4.346 2.110 1.00 97.62 99 LEU A O 1
ATOM 781 N N . ALA A 1 100 ? -1.804 4.188 1.330 1.00 97.50 100 ALA A N 1
ATOM 782 C CA . ALA A 1 100 ? -1.444 3.093 2.221 1.00 97.50 100 ALA A CA 1
ATOM 783 C C . ALA A 1 100 ? -1.587 3.481 3.700 1.00 97.50 100 ALA A C 1
ATOM 785 O O . ALA A 1 100 ? -2.198 2.747 4.480 1.00 97.50 100 ALA A O 1
ATOM 786 N N . PHE A 1 101 ? -1.101 4.669 4.070 1.00 97.19 101 PHE A N 1
ATOM 787 C CA . PHE A 1 101 ? -1.269 5.196 5.423 1.00 97.19 101 PHE A CA 1
ATOM 788 C C . PHE A 1 101 ? -2.738 5.430 5.780 1.00 97.19 101 PHE A C 1
ATOM 790 O O . PHE A 1 101 ? -3.134 5.172 6.916 1.00 97.19 101 PHE A O 1
ATOM 797 N N . TYR A 1 102 ? -3.560 5.854 4.820 1.00 97.88 102 TYR A N 1
ATOM 798 C CA . TYR A 1 102 ? -4.999 6.002 5.010 1.00 97.88 102 TYR A CA 1
ATOM 799 C C . TYR A 1 102 ? -5.670 4.663 5.351 1.00 97.88 102 TYR A C 1
ATOM 801 O O . TYR A 1 102 ? -6.478 4.609 6.282 1.00 97.88 102 TYR A O 1
ATOM 809 N N . LEU A 1 103 ? -5.305 3.567 4.671 1.00 98.44 103 LEU A N 1
ATOM 810 C CA . LEU A 1 103 ? -5.815 2.224 4.988 1.00 98.44 103 LEU A CA 1
ATOM 811 C C . LEU A 1 103 ? -5.446 1.808 6.419 1.00 98.44 103 LEU A C 1
ATOM 813 O O . LEU A 1 103 ? -6.317 1.393 7.187 1.00 98.44 103 LEU A O 1
ATOM 817 N N . GLN A 1 104 ? -4.179 1.985 6.809 1.00 97.12 104 GLN A N 1
ATOM 818 C CA . GLN A 1 104 ? -3.711 1.654 8.161 1.00 97.12 104 GLN A CA 1
ATOM 819 C C . GLN A 1 104 ? -4.406 2.502 9.231 1.00 97.12 104 GLN A C 1
ATOM 821 O O . GLN A 1 104 ? -4.825 1.981 10.266 1.00 97.12 104 GLN A O 1
ATOM 826 N N . ALA A 1 105 ? -4.533 3.809 8.994 1.00 97.19 105 ALA A N 1
ATOM 827 C CA . ALA A 1 105 ? -5.187 4.730 9.914 1.00 97.19 105 ALA A CA 1
ATOM 828 C C . ALA A 1 105 ? -6.668 4.372 10.095 1.00 97.19 105 ALA A C 1
ATOM 830 O O . ALA A 1 105 ? -7.149 4.341 11.224 1.00 97.19 105 ALA A O 1
ATOM 831 N N . SER A 1 106 ? -7.356 4.009 9.011 1.00 97.69 106 SER A N 1
ATOM 832 C CA . SER A 1 106 ? -8.764 3.601 9.038 1.00 97.69 106 SER A CA 1
ATOM 833 C C . SER A 1 106 ? -8.979 2.297 9.804 1.00 97.69 106 SER A C 1
ATOM 835 O O . SER A 1 106 ? -9.884 2.206 10.631 1.00 97.69 106 SER A O 1
ATOM 837 N N . ALA A 1 107 ? -8.115 1.299 9.590 1.00 97.25 107 ALA A N 1
ATOM 838 C CA . ALA A 1 107 ? -8.169 0.047 10.338 1.00 97.25 107 ALA A CA 1
ATOM 839 C C . ALA A 1 107 ? -7.944 0.283 11.841 1.00 97.25 107 ALA A C 1
ATOM 841 O O . ALA A 1 107 ? -8.694 -0.219 12.676 1.00 97.25 107 ALA A O 1
ATOM 842 N N . LYS A 1 108 ? -6.950 1.106 12.202 1.00 96.12 108 LYS A N 1
ATOM 843 C CA . LYS A 1 108 ? -6.665 1.453 13.603 1.00 96.12 108 LYS A CA 1
ATOM 844 C C . LYS A 1 108 ? -7.787 2.275 14.242 1.00 96.12 108 LYS A C 1
ATOM 846 O O . LYS A 1 108 ? -8.105 2.026 15.399 1.00 96.12 108 LYS A O 1
ATOM 851 N N . ALA A 1 109 ? -8.403 3.199 13.504 1.00 95.88 109 ALA A N 1
ATOM 852 C CA . ALA A 1 109 ? -9.565 3.969 13.950 1.00 95.88 109 ALA A CA 1
ATOM 853 C C . ALA A 1 109 ? -10.749 3.058 14.300 1.00 95.88 109 ALA A C 1
ATOM 855 O O . ALA A 1 109 ? -11.332 3.165 15.380 1.00 95.88 109 ALA A O 1
ATOM 856 N N . TYR A 1 110 ? -11.041 2.090 13.427 1.00 96.56 110 TYR A N 1
ATOM 857 C CA . TYR A 1 110 ? -12.060 1.079 13.683 1.00 96.56 110 TYR A CA 1
ATOM 858 C C . TYR A 1 110 ? -11.768 0.272 14.956 1.00 96.56 110 TYR A C 1
ATOM 860 O O . TYR A 1 110 ? -12.647 0.123 15.802 1.00 96.56 110 TYR A O 1
ATOM 868 N N . LEU A 1 111 ? -10.534 -0.200 15.150 1.00 95.69 111 LEU A N 1
ATOM 869 C CA . LEU A 1 111 ? -10.208 -0.974 16.350 1.00 95.69 111 LEU A CA 1
ATOM 870 C C . LEU A 1 111 ? -10.175 -0.137 17.636 1.00 95.69 111 LEU A C 1
ATOM 872 O O . LEU A 1 111 ? -10.511 -0.655 18.695 1.00 95.69 111 LEU A O 1
ATOM 876 N N . ALA A 1 112 ? -9.752 1.124 17.571 1.00 93.88 112 ALA A N 1
ATOM 877 C CA . ALA A 1 112 ? -9.612 1.966 18.755 1.00 93.88 112 ALA A CA 1
ATOM 878 C C . ALA A 1 112 ? -10.951 2.546 19.241 1.00 93.88 112 ALA A C 1
ATOM 880 O O . ALA A 1 112 ? -11.161 2.662 20.444 1.00 93.88 112 ALA A O 1
ATOM 881 N N . TYR A 1 113 ? -11.857 2.920 18.330 1.00 92.19 113 TYR A N 1
ATOM 882 C CA . TYR A 1 113 ? -13.102 3.618 18.685 1.00 92.19 113 TYR A CA 1
ATOM 883 C C . TYR A 1 113 ? -14.300 3.276 17.780 1.00 92.19 113 TYR A C 1
ATOM 885 O O . TYR A 1 113 ? -15.271 4.028 17.723 1.00 92.19 113 TYR A O 1
ATOM 893 N N . ASN A 1 114 ? -14.272 2.114 17.116 1.00 94.50 114 ASN A N 1
ATOM 894 C CA . ASN A 1 114 ? -15.375 1.564 16.316 1.00 94.50 114 ASN A CA 1
ATOM 895 C C . ASN A 1 114 ? -15.875 2.499 15.196 1.00 94.50 114 ASN A C 1
ATOM 897 O O . ASN A 1 114 ? -17.075 2.574 14.915 1.00 94.50 114 ASN A O 1
ATOM 901 N N . ASP A 1 115 ? -14.956 3.207 14.535 1.00 95.69 115 ASP A N 1
ATOM 902 C CA . ASP A 1 115 ? -15.278 4.075 13.399 1.00 95.69 115 ASP A CA 1
ATOM 903 C C . ASP A 1 115 ? -15.606 3.271 12.130 1.00 95.69 115 ASP A C 1
ATOM 905 O O . ASP A 1 115 ? -14.764 2.986 11.275 1.00 95.69 115 ASP A O 1
ATOM 909 N N . THR A 1 116 ? -16.870 2.869 12.023 1.00 96.44 116 THR A N 1
ATOM 910 C CA . THR A 1 116 ? -17.390 2.104 10.880 1.00 96.44 116 THR A CA 1
ATOM 911 C C . THR A 1 116 ? -17.529 2.938 9.605 1.00 96.44 116 THR A C 1
ATOM 913 O O . THR A 1 116 ? -17.456 2.385 8.508 1.00 96.44 116 THR A O 1
ATOM 916 N N . HIS A 1 117 ? -17.688 4.259 9.724 1.00 94.94 117 HIS A N 1
ATOM 917 C CA . HIS A 1 117 ? -17.766 5.163 8.577 1.00 94.94 117 HIS A CA 1
ATOM 918 C C . HIS A 1 117 ? -16.415 5.239 7.863 1.00 94.94 117 HIS A C 1
ATOM 920 O O . HIS A 1 117 ? -16.327 5.040 6.648 1.00 94.94 117 HIS A O 1
ATOM 926 N N . GLN A 1 118 ? -15.348 5.442 8.633 1.00 95.56 118 GLN A N 1
ATOM 927 C CA . GLN A 1 118 ? -13.990 5.480 8.117 1.00 95.56 118 GLN A CA 1
ATOM 928 C C . GLN A 1 118 ? -13.544 4.112 7.576 1.00 95.56 118 GLN A C 1
ATOM 930 O O . GLN A 1 118 ? -12.877 4.031 6.541 1.00 95.56 118 GLN A O 1
ATOM 935 N N . LEU A 1 119 ? -13.979 3.019 8.212 1.00 97.62 119 LEU A N 1
ATOM 936 C CA . LEU A 1 119 ? -13.750 1.667 7.703 1.00 97.62 119 LEU A CA 1
ATOM 937 C C . LEU A 1 119 ? -14.396 1.444 6.327 1.00 97.62 119 LEU A C 1
ATOM 939 O O . LEU A 1 119 ? -13.744 0.919 5.426 1.00 97.62 119 LEU A O 1
ATOM 943 N N . ALA A 1 120 ? -15.645 1.880 6.136 1.00 97.81 120 ALA A N 1
ATOM 944 C CA . ALA A 1 120 ? -16.349 1.735 4.862 1.00 97.81 120 ALA A CA 1
ATOM 945 C C . ALA A 1 120 ? -15.630 2.467 3.715 1.00 97.81 120 ALA A C 1
ATOM 947 O O . ALA A 1 120 ? -15.501 1.924 2.618 1.00 97.81 120 ALA A O 1
ATOM 948 N N . LYS A 1 121 ? -15.086 3.663 3.980 1.00 97.94 121 LYS A N 1
ATOM 949 C CA . LYS A 1 121 ? -14.247 4.400 3.020 1.00 97.94 121 LYS A CA 1
ATOM 950 C C . LYS A 1 121 ? -12.989 3.616 2.632 1.00 97.94 121 LYS A C 1
ATOM 952 O O . LYS A 1 121 ? -12.631 3.566 1.457 1.00 97.94 121 LYS A O 1
ATOM 957 N N . ALA A 1 122 ? -12.321 2.989 3.599 1.00 98.31 122 ALA A N 1
ATOM 958 C CA . ALA A 1 122 ? -11.139 2.175 3.332 1.00 98.31 122 ALA A CA 1
ATOM 959 C C . ALA A 1 122 ? -11.470 0.895 2.548 1.00 98.31 122 ALA A C 1
ATOM 961 O O . ALA A 1 122 ? -10.715 0.513 1.658 1.00 98.31 122 ALA A O 1
ATOM 962 N N . TYR A 1 123 ? -12.616 0.265 2.818 1.00 98.69 123 TYR A N 1
ATOM 963 C CA . TYR A 1 123 ? -13.085 -0.894 2.053 1.00 98.69 123 TYR A CA 1
ATOM 964 C C . TYR A 1 123 ? -13.381 -0.518 0.602 1.00 98.69 123 TYR A C 1
ATOM 966 O O . TYR A 1 123 ? -12.909 -1.196 -0.308 1.00 98.69 123 TYR A O 1
ATOM 974 N N . TYR A 1 124 ? -14.053 0.615 0.384 1.00 98.62 124 TYR A N 1
ATOM 975 C CA . TYR A 1 124 ? -14.264 1.163 -0.953 1.00 98.62 124 TYR A CA 1
ATOM 976 C C . TYR A 1 124 ? -12.940 1.375 -1.707 1.00 98.62 124 TYR A C 1
ATOM 978 O O . TYR A 1 124 ? -12.820 0.967 -2.861 1.00 98.62 124 TYR A O 1
ATOM 986 N N . LEU A 1 125 ? -11.916 1.943 -1.056 1.00 98.75 125 LEU A N 1
ATOM 987 C CA . LEU A 1 125 ? -10.589 2.096 -1.665 1.00 98.75 125 LEU A CA 1
ATOM 988 C C . LEU A 1 125 ? -9.988 0.750 -2.087 1.00 98.75 125 LEU A C 1
ATOM 990 O O . LEU A 1 125 ? -9.486 0.641 -3.203 1.00 98.75 125 LEU A O 1
ATOM 994 N N . VAL A 1 126 ? -10.053 -0.274 -1.230 1.00 98.88 126 VAL A N 1
ATOM 995 C CA . VAL A 1 126 ? -9.548 -1.620 -1.554 1.00 98.88 126 VAL A CA 1
ATOM 996 C C . VAL A 1 126 ? -10.298 -2.216 -2.746 1.00 98.88 126 VAL A C 1
ATOM 998 O O . VAL A 1 126 ? -9.664 -2.745 -3.655 1.00 98.88 126 VAL A O 1
ATOM 1001 N N . GLU A 1 127 ? -11.624 -2.091 -2.798 1.00 98.81 127 GLU A N 1
ATOM 1002 C CA . GLU A 1 127 ? -12.427 -2.573 -3.929 1.00 98.81 127 GLU A CA 1
ATOM 1003 C C . GLU A 1 127 ? -12.042 -1.888 -5.249 1.00 98.81 127 GLU A C 1
ATOM 1005 O O . GLU A 1 127 ? -11.883 -2.553 -6.277 1.00 98.81 127 GLU A O 1
ATOM 1010 N N . GLN A 1 128 ? -11.846 -0.565 -5.237 1.00 98.75 128 GLN A N 1
ATOM 1011 C CA . GLN A 1 128 ? -11.433 0.164 -6.438 1.00 98.75 128 GLN A CA 1
ATOM 1012 C C . GLN A 1 128 ? -9.991 -0.156 -6.845 1.00 98.75 128 GLN A C 1
ATOM 1014 O O . GLN A 1 128 ? -9.708 -0.299 -8.035 1.00 98.75 128 GLN A O 1
ATOM 1019 N N . LEU A 1 129 ? -9.085 -0.331 -5.883 1.00 98.81 129 LEU A N 1
ATOM 1020 C CA . LEU A 1 129 ? -7.719 -0.780 -6.149 1.00 98.81 129 LEU A CA 1
ATOM 1021 C C . LEU A 1 129 ? -7.688 -2.189 -6.740 1.00 98.81 129 LEU A C 1
ATOM 1023 O O . LEU A 1 129 ? -6.931 -2.433 -7.678 1.00 98.81 129 LEU A O 1
ATOM 1027 N N . TYR A 1 130 ? -8.539 -3.095 -6.254 1.00 98.75 130 TYR A N 1
ATOM 1028 C CA . TYR A 1 130 ? -8.669 -4.427 -6.835 1.00 98.75 130 TYR A CA 1
ATOM 1029 C C . TYR A 1 130 ? -9.128 -4.339 -8.286 1.00 98.75 130 TYR A C 1
ATOM 1031 O O . TYR A 1 130 ? -8.515 -4.927 -9.171 1.00 98.75 130 TYR A O 1
ATOM 1039 N N . ARG A 1 131 ? -10.157 -3.529 -8.561 1.00 98.56 131 ARG A N 1
ATOM 1040 C CA . ARG A 1 131 ? -10.625 -3.281 -9.929 1.00 98.56 131 ARG A CA 1
ATOM 1041 C C . ARG A 1 131 ? -9.503 -2.766 -10.835 1.00 98.56 131 ARG A C 1
ATOM 1043 O O . ARG A 1 131 ? -9.383 -3.238 -11.963 1.00 98.56 131 ARG A O 1
ATOM 1050 N N . VAL A 1 132 ? -8.684 -1.829 -10.354 1.00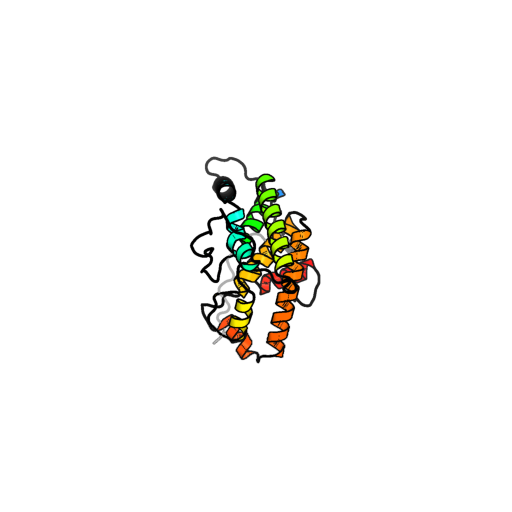 98.69 132 VAL A N 1
ATOM 1051 C CA . VAL A 1 132 ? -7.505 -1.329 -11.080 1.00 98.69 132 VAL A CA 1
ATOM 1052 C C . VAL A 1 132 ? -6.522 -2.464 -11.360 1.00 98.69 132 VAL A C 1
ATOM 1054 O O . VAL A 1 132 ? -6.137 -2.650 -12.510 1.00 98.69 132 VAL A O 1
ATOM 1057 N N . GLN A 1 133 ? -6.160 -3.252 -10.347 1.00 98.50 133 GLN A N 1
ATOM 1058 C CA . GLN A 1 133 ? -5.230 -4.379 -10.480 1.00 98.50 133 GLN A CA 1
ATOM 1059 C C . GLN A 1 133 ? -5.708 -5.396 -11.530 1.00 98.50 133 GLN A C 1
ATOM 1061 O O . GLN A 1 133 ? -4.921 -5.836 -12.367 1.00 98.50 133 GLN A O 1
ATOM 1066 N N . GLN A 1 134 ? -7.008 -5.711 -11.542 1.00 98.31 134 GLN A N 1
ATOM 1067 C CA . GLN A 1 134 ? -7.601 -6.619 -12.528 1.00 98.31 134 GLN A CA 1
ATOM 1068 C C . GLN A 1 134 ? -7.582 -6.045 -13.954 1.00 98.31 134 GLN A C 1
ATOM 1070 O O . GLN A 1 134 ? -7.383 -6.792 -14.908 1.00 98.31 134 GLN A O 1
ATOM 1075 N N . ILE A 1 135 ? -7.769 -4.730 -14.119 1.00 98.38 135 ILE A N 1
ATOM 1076 C CA . ILE A 1 135 ? -7.700 -4.071 -15.435 1.00 98.38 135 ILE A CA 1
ATOM 1077 C C . ILE A 1 135 ? -6.264 -4.023 -15.960 1.00 98.38 135 ILE A C 1
ATOM 1079 O O . ILE A 1 135 ? -6.053 -4.257 -17.149 1.00 98.38 135 ILE A O 1
ATOM 1083 N N . LEU A 1 136 ? -5.289 -3.738 -15.090 1.00 97.50 136 LEU A N 1
ATOM 1084 C CA . LEU A 1 136 ? -3.871 -3.757 -15.455 1.00 97.50 136 LEU A CA 1
ATOM 1085 C C . LEU A 1 136 ? -3.449 -5.153 -15.927 1.00 97.50 136 LEU A C 1
ATOM 1087 O O . LEU A 1 136 ? -2.747 -5.274 -16.926 1.00 97.50 136 LEU A O 1
ATOM 1091 N N . ASN A 1 137 ? -3.915 -6.204 -15.238 1.00 96.75 137 ASN A N 1
ATOM 1092 C CA . ASN A 1 137 ? -3.626 -7.600 -15.574 1.00 96.75 137 ASN A CA 1
ATOM 1093 C C . ASN A 1 137 ? -2.108 -7.888 -15.693 1.00 96.75 137 ASN A C 1
ATOM 1095 O O . ASN A 1 137 ? -1.659 -8.693 -16.509 1.00 96.75 137 ASN A O 1
ATOM 1099 N N . GLU A 1 138 ? -1.305 -7.224 -14.856 1.00 96.12 138 GLU A N 1
ATOM 1100 C CA . GLU A 1 138 ? 0.162 -7.311 -14.826 1.00 96.12 138 GLU A CA 1
ATOM 1101 C C . GLU A 1 138 ? 0.645 -8.308 -13.758 1.00 96.12 138 GLU A C 1
ATOM 1103 O O . GLU A 1 138 ? 1.471 -7.991 -12.905 1.00 96.12 138 GLU A O 1
ATOM 1108 N N . SER A 1 139 ? 0.093 -9.527 -13.765 1.00 96.19 139 SER A N 1
ATOM 1109 C CA . SER A 1 139 ? 0.506 -10.616 -12.858 1.00 96.19 139 SER A CA 1
ATOM 1110 C C . SER A 1 139 ? 0.507 -10.232 -11.368 1.00 96.19 139 SER A C 1
ATOM 1112 O O . SER A 1 139 ? 1.420 -10.597 -10.633 1.00 96.19 139 SER A O 1
ATOM 1114 N N . GLY A 1 140 ? -0.504 -9.478 -10.926 1.00 96.81 140 GLY A N 1
ATOM 1115 C CA . GLY A 1 140 ? -0.635 -9.031 -9.536 1.00 96.81 140 GLY A CA 1
ATOM 1116 C C . GLY A 1 140 ? 0.029 -7.687 -9.227 1.00 96.81 140 GLY A C 1
ATOM 1117 O O . GLY A 1 140 ? -0.154 -7.166 -8.128 1.00 96.81 140 GLY A O 1
ATOM 1118 N N . PHE A 1 141 ? 0.743 -7.066 -10.171 1.00 98.38 141 PHE A N 1
ATOM 1119 C CA . PHE A 1 141 ? 1.295 -5.730 -9.962 1.00 98.38 141 PHE A CA 1
ATOM 1120 C C . PHE A 1 141 ? 0.197 -4.681 -9.741 1.00 98.38 141 PHE A C 1
ATOM 1122 O O . PHE A 1 141 ? -0.755 -4.567 -10.513 1.00 98.38 141 PHE A O 1
ATOM 1129 N N . LEU A 1 142 ? 0.376 -3.870 -8.699 1.00 98.50 142 LEU A N 1
ATOM 1130 C CA . LEU A 1 142 ? -0.428 -2.688 -8.438 1.00 98.50 142 LEU A CA 1
ATOM 1131 C C . LEU A 1 142 ? 0.438 -1.627 -7.759 1.00 98.50 142 LEU A C 1
ATOM 1133 O O . LEU A 1 142 ? 1.028 -1.872 -6.710 1.00 98.50 142 LEU A O 1
ATOM 1137 N N . ALA A 1 143 ? 0.477 -0.431 -8.334 1.00 97.94 143 ALA A N 1
ATOM 1138 C CA . ALA A 1 143 ? 1.047 0.753 -7.709 1.00 97.94 143 ALA A CA 1
ATOM 1139 C C . ALA A 1 143 ? 0.429 2.019 -8.317 1.00 97.94 143 ALA A C 1
ATOM 1141 O O . ALA A 1 143 ? -0.133 2.004 -9.416 1.00 97.94 143 ALA A O 1
ATOM 1142 N N . ALA A 1 144 ? 0.582 3.147 -7.623 1.00 97.69 144 ALA A N 1
ATOM 1143 C CA . ALA A 1 144 ? 0.216 4.462 -8.153 1.00 97.69 144 ALA A CA 1
ATOM 1144 C C . ALA A 1 144 ? 1.146 4.924 -9.294 1.00 97.69 144 ALA A C 1
ATOM 1146 O O . ALA A 1 144 ? 0.911 5.954 -9.930 1.00 97.69 144 ALA A O 1
ATOM 1147 N N . TRP A 1 145 ? 2.189 4.152 -9.589 1.00 96.25 145 TRP A N 1
ATOM 1148 C CA . TRP A 1 145 ? 3.151 4.354 -10.663 1.00 96.25 145 TRP A CA 1
ATOM 1149 C C . TRP A 1 145 ? 3.227 3.123 -11.584 1.00 96.25 145 TRP A C 1
ATOM 1151 O O . TRP A 1 145 ? 2.918 2.016 -11.146 1.00 96.25 145 TRP A O 1
ATOM 1161 N N . PRO A 1 146 ? 3.609 3.290 -12.864 1.00 95.19 146 PRO A N 1
ATOM 1162 C CA . PRO A 1 146 ? 3.671 2.183 -13.817 1.00 95.19 146 PRO A CA 1
ATOM 1163 C C . PRO A 1 146 ? 4.842 1.242 -13.513 1.00 95.19 146 PRO A C 1
ATOM 1165 O O . PRO A 1 146 ? 5.913 1.700 -13.107 1.00 95.19 146 PRO A O 1
ATOM 1168 N N . SER A 1 147 ? 4.686 -0.053 -13.800 1.00 94.56 147 SER A N 1
ATOM 1169 C CA . SER A 1 147 ? 5.690 -1.104 -13.538 1.00 94.56 147 SER A CA 1
ATOM 1170 C C . SER A 1 147 ? 7.083 -0.814 -14.115 1.00 94.56 147 SER A C 1
ATOM 1172 O O . SER A 1 147 ? 8.090 -1.279 -13.574 1.00 94.56 147 SER A O 1
ATOM 1174 N N . GLU A 1 148 ? 7.172 0.050 -15.129 1.00 94.69 148 GLU A N 1
ATOM 1175 C CA . GLU A 1 148 ? 8.422 0.592 -15.671 1.00 94.69 148 GLU A CA 1
ATOM 1176 C C . GLU A 1 148 ? 9.342 1.227 -14.610 1.00 94.69 148 GLU A C 1
ATOM 1178 O O . GLU A 1 148 ? 10.556 1.235 -14.786 1.00 94.69 148 GLU A O 1
ATOM 1183 N N . HIS A 1 149 ? 8.827 1.714 -13.477 1.00 94.44 149 HIS A N 1
ATOM 1184 C CA . HIS A 1 149 ? 9.674 2.234 -12.393 1.00 94.44 149 HIS A CA 1
ATOM 1185 C C . HIS A 1 149 ? 10.606 1.158 -11.809 1.00 94.44 149 HIS A C 1
ATOM 1187 O O . HIS A 1 149 ? 11.767 1.450 -11.521 1.00 94.44 149 HIS A O 1
ATOM 1193 N N . LEU A 1 150 ? 10.148 -0.094 -11.689 1.00 93.38 150 LEU A N 1
ATOM 1194 C CA . LEU A 1 150 ? 11.008 -1.205 -11.260 1.00 93.38 150 LEU A CA 1
ATOM 1195 C C . LEU A 1 150 ? 12.037 -1.568 -12.334 1.00 93.38 150 LEU A C 1
ATOM 1197 O O . LEU A 1 150 ? 13.162 -1.933 -12.007 1.00 93.38 150 LEU A O 1
ATOM 1201 N N . ARG A 1 151 ? 11.689 -1.411 -13.616 1.00 94.06 151 ARG A N 1
ATOM 1202 C CA . ARG A 1 151 ? 12.624 -1.622 -14.730 1.00 94.06 151 ARG A CA 1
ATOM 1203 C C . ARG A 1 151 ? 13.691 -0.532 -14.807 1.00 94.06 151 ARG A C 1
ATOM 1205 O O . ARG A 1 151 ? 14.851 -0.838 -15.063 1.00 94.06 151 ARG A O 1
ATOM 1212 N N . LYS A 1 152 ? 13.336 0.723 -14.525 1.00 93.69 152 LYS A N 1
ATOM 1213 C CA . LYS A 1 152 ? 14.308 1.813 -14.352 1.00 93.69 152 LYS A CA 1
ATOM 1214 C C . LYS A 1 152 ? 15.271 1.517 -13.210 1.00 93.69 152 LYS A C 1
ATOM 1216 O O . LYS A 1 152 ? 16.476 1.627 -13.408 1.00 93.69 152 LYS A O 1
ATOM 1221 N N . LEU A 1 153 ? 14.750 1.069 -12.064 1.00 91.81 153 LEU A N 1
ATOM 1222 C CA . LEU A 1 153 ? 15.578 0.656 -10.931 1.00 91.81 153 LEU A CA 1
ATOM 1223 C C . LEU A 1 153 ? 16.531 -0.486 -11.320 1.00 91.81 153 LEU A C 1
ATOM 1225 O O . LEU A 1 153 ? 17.729 -0.391 -11.072 1.00 91.81 153 LEU A O 1
ATOM 1229 N N . GLU A 1 154 ? 16.018 -1.518 -11.996 1.00 92.25 154 GLU A N 1
ATOM 1230 C CA . GLU A 1 154 ? 16.797 -2.653 -12.513 1.00 92.25 154 GLU A CA 1
ATOM 1231 C C . GLU A 1 154 ? 17.955 -2.201 -13.421 1.00 92.25 154 GLU A C 1
ATOM 1233 O O . GLU A 1 154 ? 19.065 -2.726 -13.325 1.00 92.25 154 GLU A O 1
ATOM 1238 N N . ARG A 1 155 ? 17.726 -1.184 -14.263 1.00 92.94 155 ARG A N 1
ATOM 1239 C CA . ARG A 1 155 ? 18.728 -0.597 -15.171 1.00 92.94 155 ARG A CA 1
ATOM 1240 C C . ARG A 1 155 ? 19.584 0.505 -14.538 1.00 92.94 155 ARG A C 1
ATOM 1242 O O . ARG A 1 155 ? 20.420 1.079 -15.233 1.00 92.94 155 ARG A O 1
ATOM 1249 N N . LEU A 1 156 ? 19.410 0.787 -13.244 1.00 91.06 156 LEU A N 1
ATOM 1250 C CA . LEU A 1 156 ? 20.081 1.875 -12.518 1.00 91.06 156 LEU A CA 1
ATOM 1251 C C . LEU A 1 156 ? 19.813 3.270 -13.118 1.00 91.06 156 LEU A C 1
ATOM 1253 O O . LEU A 1 156 ? 20.635 4.182 -13.020 1.00 91.06 156 LEU A O 1
ATOM 1257 N N . GLU A 1 157 ? 18.652 3.441 -13.745 1.00 91.44 157 GLU A N 1
ATOM 1258 C CA . GLU A 1 157 ? 18.162 4.722 -14.245 1.00 91.44 157 GLU A CA 1
ATOM 1259 C C . GLU A 1 157 ? 17.469 5.515 -13.135 1.00 91.44 157 GLU A C 1
ATOM 1261 O O . GLU A 1 157 ? 16.945 4.947 -12.180 1.00 91.44 157 GLU A O 1
ATOM 1266 N N . LYS A 1 158 ? 17.406 6.843 -13.291 1.00 90.19 158 LYS A N 1
ATOM 1267 C CA . LYS A 1 158 ? 16.785 7.729 -12.302 1.00 90.19 158 LYS A CA 1
ATOM 1268 C C . LYS A 1 158 ? 15.301 7.394 -12.094 1.00 90.19 158 LYS A C 1
ATOM 1270 O O . LYS A 1 158 ? 14.485 7.563 -13.002 1.00 90.19 158 LYS A O 1
ATOM 1275 N N . VAL A 1 159 ? 14.970 7.001 -10.869 1.00 91.25 159 VAL A N 1
ATOM 1276 C CA . VAL A 1 159 ? 13.615 6.820 -10.331 1.00 91.25 159 VAL A CA 1
ATOM 1277 C C . VAL A 1 159 ? 13.679 7.028 -8.817 1.00 91.25 159 VAL A C 1
ATOM 1279 O O . VAL A 1 159 ? 14.722 6.786 -8.224 1.00 91.25 159 VAL A O 1
ATOM 1282 N N . TRP A 1 160 ? 12.620 7.501 -8.166 1.00 91.19 160 TRP A N 1
ATOM 1283 C CA . TRP A 1 160 ? 12.650 7.707 -6.712 1.00 91.19 160 TRP A CA 1
ATOM 1284 C C . TRP A 1 160 ? 11.899 6.599 -5.964 1.00 91.19 160 TRP A C 1
ATOM 1286 O O . TRP A 1 160 ? 10.698 6.427 -6.149 1.00 91.19 160 TRP A O 1
ATOM 1296 N N . ALA A 1 161 ? 12.620 5.859 -5.114 1.00 91.38 161 ALA A N 1
ATOM 1297 C CA . ALA A 1 161 ? 12.075 4.993 -4.060 1.00 91.38 161 ALA A CA 1
ATOM 1298 C C . ALA A 1 161 ? 10.909 4.027 -4.437 1.00 91.38 161 ALA A C 1
ATOM 1300 O O . ALA A 1 161 ? 9.965 3.873 -3.655 1.00 91.38 161 ALA A O 1
ATOM 1301 N N . PRO A 1 162 ? 10.938 3.309 -5.582 1.00 93.19 162 PRO A N 1
ATOM 1302 C CA . PRO A 1 162 ? 9.809 2.462 -5.982 1.00 93.19 162 PRO A CA 1
ATOM 1303 C C . PRO A 1 162 ? 9.567 1.290 -5.015 1.00 93.19 162 PRO A C 1
ATOM 1305 O O . PRO A 1 162 ? 8.416 0.967 -4.736 1.00 93.19 162 PRO A O 1
ATOM 1308 N N . ILE A 1 163 ? 10.618 0.686 -4.441 1.00 93.19 163 ILE A N 1
ATOM 1309 C CA . ILE A 1 163 ? 10.468 -0.406 -3.459 1.00 93.19 163 ILE A CA 1
ATOM 1310 C C . ILE A 1 163 ? 9.774 0.097 -2.189 1.00 93.19 163 ILE A C 1
ATOM 1312 O O . ILE A 1 163 ? 8.846 -0.552 -1.716 1.00 93.19 163 ILE A O 1
ATOM 1316 N N . TYR A 1 164 ? 10.168 1.266 -1.673 1.00 93.69 164 TYR A N 1
ATOM 1317 C CA . TYR A 1 164 ? 9.491 1.904 -0.543 1.00 93.69 164 TYR A CA 1
ATOM 1318 C C . TYR A 1 164 ? 7.998 2.108 -0.819 1.00 93.69 164 TYR A C 1
ATOM 1320 O O . TYR A 1 164 ? 7.166 1.694 -0.016 1.00 93.69 164 TYR A O 1
ATOM 1328 N N . CYS A 1 165 ? 7.636 2.702 -1.959 1.00 95.56 165 CYS A N 1
ATOM 1329 C CA . CYS A 1 165 ? 6.234 2.968 -2.278 1.00 95.56 165 CYS A CA 1
ATOM 1330 C C . CYS A 1 165 ? 5.416 1.682 -2.415 1.00 95.56 165 CYS A C 1
ATOM 1332 O O . CYS A 1 165 ? 4.288 1.613 -1.926 1.00 95.56 165 CYS A O 1
ATOM 1334 N N . TYR A 1 166 ? 5.997 0.664 -3.055 1.00 97.31 166 TYR A N 1
ATOM 1335 C CA . TYR A 1 166 ? 5.371 -0.646 -3.200 1.00 97.31 166 TYR A CA 1
ATOM 1336 C C . TYR A 1 166 ? 5.138 -1.307 -1.837 1.00 97.31 166 TYR A C 1
ATOM 1338 O O . TYR A 1 166 ? 4.043 -1.787 -1.545 1.00 97.31 166 TYR A O 1
ATOM 1346 N N . GLU A 1 167 ? 6.153 -1.269 -0.969 1.00 96.50 167 GLU A N 1
ATOM 1347 C CA . GLU A 1 167 ? 6.093 -1.817 0.384 1.00 96.50 167 GLU A CA 1
ATOM 1348 C C . GLU A 1 167 ? 5.032 -1.131 1.239 1.00 96.50 167 GLU A C 1
ATOM 1350 O O . GLU A 1 167 ? 4.301 -1.809 1.957 1.00 96.50 167 GLU A O 1
ATOM 1355 N N . LYS A 1 168 ? 4.877 0.192 1.132 1.00 98.00 168 LYS A N 1
ATOM 1356 C CA . LYS A 1 168 ? 3.832 0.901 1.876 1.00 98.00 168 LYS A CA 1
ATOM 1357 C C . LYS A 1 168 ? 2.449 0.380 1.510 1.00 98.00 168 LYS A C 1
ATOM 1359 O O . LYS A 1 168 ? 1.678 0.066 2.413 1.00 98.00 168 LYS A O 1
ATOM 1364 N N . LEU A 1 169 ? 2.147 0.203 0.222 1.00 98.56 169 LEU A N 1
ATOM 1365 C CA . LEU A 1 169 ? 0.861 -0.363 -0.195 1.00 98.56 169 LEU A CA 1
ATOM 1366 C C . LEU A 1 169 ? 0.686 -1.815 0.277 1.00 98.56 169 LEU A C 1
ATOM 1368 O O . LEU A 1 169 ? -0.369 -2.136 0.826 1.00 98.56 169 LEU A O 1
ATOM 1372 N N . LEU A 1 170 ? 1.721 -2.658 0.156 1.00 98.50 170 LEU A N 1
ATOM 1373 C CA . LEU A 1 170 ? 1.715 -4.012 0.725 1.00 98.50 170 LEU A CA 1
ATOM 1374 C C . LEU A 1 170 ? 1.367 -3.981 2.220 1.00 98.50 170 LEU A C 1
ATOM 1376 O O . LEU A 1 170 ? 0.520 -4.749 2.681 1.00 98.50 170 LEU A O 1
ATOM 1380 N N . ARG A 1 171 ? 1.981 -3.068 2.984 1.00 97.88 171 ARG A N 1
ATOM 1381 C CA . ARG A 1 171 ? 1.721 -2.894 4.417 1.00 97.88 171 ARG A CA 1
ATOM 1382 C C . ARG A 1 171 ? 0.298 -2.437 4.689 1.00 97.88 171 ARG A C 1
ATOM 1384 O O . ARG A 1 171 ? -0.363 -3.023 5.537 1.00 97.88 171 ARG A O 1
ATOM 1391 N N . GLY A 1 172 ? -0.197 -1.445 3.954 1.00 98.38 172 GLY A N 1
ATOM 1392 C CA . GLY A 1 172 ? -1.568 -0.958 4.096 1.00 98.38 172 GLY A CA 1
ATOM 1393 C C . GLY A 1 172 ? -2.610 -2.053 3.865 1.00 98.38 172 GLY A C 1
ATOM 1394 O O . GLY A 1 172 ? -3.549 -2.180 4.652 1.00 98.38 172 GLY A O 1
ATOM 1395 N N . LEU A 1 173 ? -2.411 -2.882 2.836 1.00 98.75 173 LEU A N 1
ATOM 1396 C CA . LEU A 1 173 ? -3.289 -4.011 2.525 1.00 98.75 173 LEU A CA 1
ATOM 1397 C C . LEU A 1 173 ? -3.171 -5.151 3.554 1.00 98.75 173 LEU A C 1
ATOM 1399 O O . LEU A 1 173 ? -4.187 -5.704 3.979 1.00 98.75 173 LEU A O 1
ATOM 1403 N N . SER A 1 174 ? -1.954 -5.475 4.001 1.00 98.12 174 SER A N 1
ATOM 1404 C CA . SER A 1 174 ? -1.720 -6.461 5.065 1.00 98.12 174 SER A CA 1
ATOM 1405 C C . SER A 1 174 ? -2.401 -6.041 6.371 1.00 98.12 174 SER A C 1
ATOM 1407 O O . SER A 1 174 ? -3.124 -6.827 6.986 1.00 98.12 174 SER A O 1
ATOM 1409 N N . ASP A 1 175 ? -2.224 -4.788 6.786 1.00 96.88 175 ASP A N 1
ATOM 1410 C CA . ASP A 1 175 ? -2.793 -4.261 8.024 1.00 96.88 175 ASP A CA 1
ATOM 1411 C C . ASP A 1 175 ? -4.322 -4.226 7.956 1.00 96.88 175 ASP A C 1
ATOM 1413 O O . ASP A 1 175 ? -4.978 -4.729 8.864 1.00 96.88 175 ASP A O 1
ATOM 1417 N N . ILE A 1 176 ? -4.924 -3.702 6.879 1.00 98.00 176 ILE A N 1
ATOM 1418 C CA . ILE A 1 176 ? -6.391 -3.679 6.793 1.00 98.00 176 ILE A CA 1
ATOM 1419 C C . ILE A 1 176 ? -6.962 -5.102 6.756 1.00 98.00 176 ILE A C 1
ATOM 1421 O O . ILE A 1 176 ? -7.942 -5.369 7.446 1.00 98.00 176 ILE A O 1
ATOM 1425 N N . SER A 1 177 ? -6.322 -6.048 6.062 1.00 98.00 177 SER A N 1
ATOM 1426 C CA . SER A 1 177 ? -6.749 -7.452 6.063 1.00 98.00 177 SER A CA 1
ATOM 1427 C C . SER A 1 177 ? -6.678 -8.079 7.457 1.00 98.00 177 SER A C 1
ATOM 1429 O O . SER A 1 177 ? -7.634 -8.716 7.894 1.00 98.00 177 SER A O 1
ATOM 1431 N N . THR A 1 178 ? -5.555 -7.922 8.161 1.00 95.69 178 THR A N 1
ATOM 1432 C CA . THR A 1 178 ? -5.308 -8.590 9.452 1.00 95.69 178 THR A CA 1
ATOM 1433 C C . THR A 1 178 ? -6.099 -7.967 10.599 1.00 95.69 178 THR A C 1
ATOM 1435 O O . THR A 1 178 ? -6.585 -8.687 11.468 1.00 95.69 178 THR A O 1
ATOM 1438 N N . LEU A 1 179 ? -6.268 -6.644 10.594 1.00 95.62 179 LEU A N 1
ATOM 1439 C CA . LEU A 1 179 ? -6.945 -5.908 11.662 1.00 95.62 179 LEU A CA 1
ATOM 1440 C C . LEU A 1 179 ? -8.473 -5.937 11.537 1.00 95.62 179 LEU A C 1
ATOM 1442 O O . LEU A 1 179 ? -9.161 -5.840 12.550 1.00 95.62 179 LEU A O 1
ATOM 1446 N N . THR A 1 180 ? -9.010 -6.055 10.320 1.00 96.50 180 THR A N 1
ATOM 1447 C CA . THR A 1 180 ? -10.459 -5.925 10.061 1.00 96.50 180 THR A CA 1
ATOM 1448 C C . THR A 1 180 ? -11.097 -7.199 9.505 1.00 96.50 180 THR A C 1
ATOM 1450 O O . THR A 1 180 ? -12.318 -7.337 9.522 1.00 96.50 180 THR A O 1
ATOM 1453 N N . GLY A 1 181 ? -10.287 -8.153 9.032 1.00 96.06 181 GLY A N 1
ATOM 1454 C CA . GLY A 1 181 ? -10.760 -9.385 8.402 1.00 96.06 181 GLY A CA 1
ATOM 1455 C C . GLY A 1 181 ? -11.137 -9.238 6.924 1.00 96.06 181 GLY A C 1
ATOM 1456 O O . GLY A 1 181 ? -11.715 -10.169 6.364 1.00 96.06 181 GLY A O 1
ATOM 1457 N N . LEU A 1 182 ? -10.829 -8.106 6.274 1.00 98.00 182 LEU A N 1
ATOM 1458 C CA . LEU A 1 182 ? -11.096 -7.901 4.847 1.00 98.00 182 LEU A CA 1
ATOM 1459 C C . LEU A 1 182 ? -10.198 -8.794 3.973 1.00 98.00 182 LEU A C 1
ATOM 1461 O O . LEU A 1 182 ? -9.106 -8.403 3.562 1.00 98.00 182 LEU A O 1
ATOM 1465 N N . THR A 1 183 ? -10.684 -9.991 3.647 1.00 98.12 183 THR A N 1
ATOM 1466 C CA . THR A 1 183 ? -9.939 -11.020 2.898 1.00 98.12 183 THR A CA 1
ATOM 1467 C C . THR A 1 183 ? -9.507 -10.584 1.496 1.00 98.12 183 THR A C 1
ATOM 1469 O O . THR A 1 183 ? -8.469 -11.039 1.008 1.00 98.12 183 THR A O 1
ATOM 1472 N N . LEU A 1 184 ? -10.259 -9.681 0.855 1.00 98.69 184 LEU A N 1
ATOM 1473 C CA . LEU A 1 184 ? -9.901 -9.124 -0.451 1.00 98.69 184 LEU A CA 1
ATOM 1474 C C . LEU A 1 184 ? -8.541 -8.413 -0.403 1.00 98.69 184 LEU A C 1
ATOM 1476 O O . LEU A 1 184 ? -7.691 -8.669 -1.251 1.00 98.69 184 LEU A O 1
ATOM 1480 N N . ALA A 1 185 ? -8.295 -7.595 0.627 1.00 98.69 185 ALA A N 1
ATOM 1481 C CA . ALA A 1 185 ? -7.022 -6.894 0.784 1.00 98.69 185 ALA A CA 1
ATOM 1482 C C . ALA A 1 185 ? -5.847 -7.868 0.959 1.00 98.69 185 ALA A C 1
ATOM 1484 O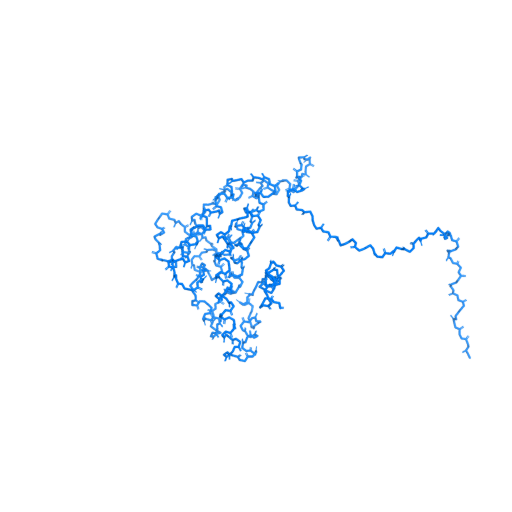 O . ALA A 1 185 ? -4.789 -7.666 0.369 1.00 98.69 185 ALA A O 1
ATOM 1485 N N . GLY A 1 186 ? -6.042 -8.950 1.720 1.00 98.06 186 GLY A N 1
ATOM 1486 C CA . GLY A 1 186 ? -5.031 -9.995 1.888 1.00 98.06 186 GLY A CA 1
ATOM 1487 C C . GLY A 1 186 ? -4.710 -10.722 0.580 1.00 98.06 186 GLY A C 1
ATOM 1488 O O . GLY A 1 186 ? -3.544 -10.979 0.296 1.00 98.06 186 GLY A O 1
ATOM 1489 N N . THR A 1 187 ? -5.729 -10.985 -0.244 1.00 98.12 187 THR A N 1
ATOM 1490 C CA . THR A 1 187 ? -5.557 -11.594 -1.576 1.00 98.12 187 THR A CA 1
ATOM 1491 C C . THR A 1 187 ? -4.722 -10.690 -2.481 1.00 98.12 187 THR A C 1
ATOM 1493 O O . THR A 1 187 ? -3.707 -11.126 -3.016 1.00 98.12 187 THR A O 1
ATOM 1496 N N . MET A 1 188 ? -5.083 -9.407 -2.572 1.00 98.56 188 MET A N 1
ATOM 1497 C CA . MET A 1 188 ? -4.344 -8.414 -3.359 1.00 98.56 188 MET A CA 1
ATOM 1498 C C . MET A 1 188 ? -2.894 -8.264 -2.904 1.00 98.56 188 MET A C 1
ATOM 1500 O O . MET A 1 188 ? -1.983 -8.235 -3.727 1.00 98.56 188 MET A O 1
ATOM 1504 N N . MET A 1 189 ? -2.685 -8.166 -1.588 1.00 98.19 189 MET A N 1
ATOM 1505 C CA . MET A 1 189 ? -1.357 -8.059 -0.991 1.00 98.19 189 MET A CA 1
ATOM 1506 C C . MET A 1 189 ? -0.498 -9.267 -1.356 1.00 98.19 189 MET A C 1
ATOM 1508 O O . MET A 1 189 ? 0.654 -9.092 -1.740 1.00 98.19 189 MET A O 1
ATOM 1512 N N . HIS A 1 190 ? -1.061 -10.477 -1.286 1.00 97.69 190 HIS A N 1
ATOM 1513 C CA . HIS A 1 190 ? 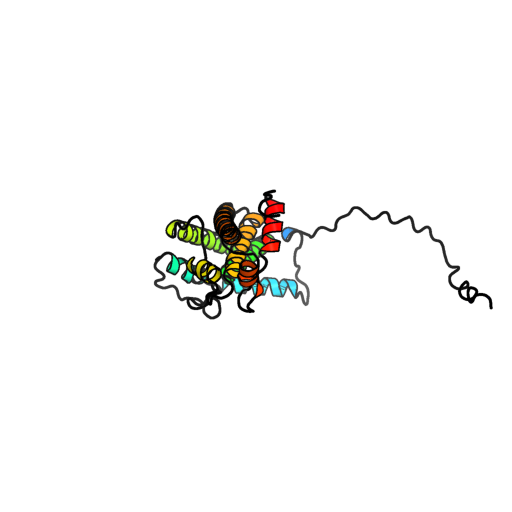-0.347 -11.693 -1.655 1.00 97.69 190 HIS A CA 1
ATOM 1514 C C . HIS A 1 190 ? 0.033 -11.699 -3.142 1.00 97.69 190 HIS A C 1
ATOM 1516 O O . HIS A 1 190 ? 1.192 -11.941 -3.462 1.00 97.69 190 HIS A O 1
ATOM 1522 N N . GLU A 1 191 ? -0.889 -11.352 -4.043 1.00 98.38 191 GLU A N 1
ATOM 1523 C CA . GLU A 1 191 ? -0.602 -11.241 -5.482 1.00 98.38 191 GLU A CA 1
ATOM 1524 C C . GLU A 1 191 ? 0.513 -10.222 -5.774 1.00 98.38 191 GLU A C 1
ATOM 1526 O O . GLU A 1 191 ? 1.441 -10.505 -6.535 1.00 98.38 191 GLU A O 1
ATOM 1531 N N . MET A 1 192 ? 0.470 -9.057 -5.123 1.00 98.50 192 MET A N 1
ATOM 1532 C CA . MET A 1 192 ? 1.529 -8.050 -5.218 1.00 98.50 192 MET A CA 1
ATOM 1533 C C . MET A 1 192 ? 2.871 -8.562 -4.673 1.00 98.50 192 MET A C 1
ATOM 1535 O O . MET A 1 192 ? 3.931 -8.295 -5.241 1.00 98.50 192 MET A O 1
ATOM 1539 N N . LEU A 1 193 ? 2.851 -9.301 -3.563 1.00 97.38 193 LEU A N 1
ATOM 1540 C CA . LEU A 1 193 ? 4.056 -9.846 -2.948 1.00 97.38 193 LEU A CA 1
ATOM 1541 C C . LEU A 1 193 ? 4.705 -10.920 -3.830 1.00 97.38 193 LEU A C 1
ATOM 1543 O O . LEU A 1 193 ? 5.927 -10.924 -3.972 1.00 97.38 193 LEU A O 1
ATOM 1547 N N . GLU A 1 194 ? 3.910 -11.777 -4.473 1.00 96.94 194 GLU A N 1
ATOM 1548 C CA . GLU A 1 194 ? 4.397 -12.755 -5.455 1.00 96.94 194 GLU A CA 1
ATOM 1549 C C . GLU A 1 194 ? 5.021 -12.077 -6.682 1.00 96.94 194 GLU A C 1
ATOM 1551 O O . GLU A 1 194 ? 6.076 -12.509 -7.163 1.00 96.94 194 GLU A O 1
ATOM 1556 N N . TYR A 1 195 ? 4.424 -10.978 -7.159 1.00 97.88 195 TYR A N 1
ATOM 1557 C CA . TYR A 1 195 ? 5.012 -10.165 -8.224 1.00 97.88 195 TYR A CA 1
ATOM 1558 C C . TYR A 1 195 ? 6.390 -9.628 -7.811 1.00 97.88 195 TYR A C 1
ATOM 1560 O O . TYR A 1 195 ? 7.377 -9.809 -8.533 1.00 97.88 195 TYR A O 1
ATOM 1568 N N . LEU A 1 196 ? 6.483 -9.003 -6.629 1.00 95.94 196 LEU A N 1
ATOM 1569 C CA . LEU A 1 196 ? 7.740 -8.456 -6.119 1.00 95.94 196 LEU A CA 1
ATOM 1570 C C . LEU A 1 196 ? 8.791 -9.555 -5.927 1.00 95.94 196 LEU A C 1
ATOM 1572 O O . LEU A 1 196 ? 9.937 -9.375 -6.335 1.00 95.94 196 LEU A O 1
ATOM 1576 N N . TYR A 1 197 ? 8.406 -10.697 -5.356 1.00 95.25 197 TYR A N 1
ATOM 1577 C CA . TYR A 1 197 ? 9.293 -11.842 -5.162 1.00 95.25 197 TYR A CA 1
ATOM 1578 C C . TYR A 1 197 ? 9.867 -12.339 -6.492 1.00 95.25 197 TYR A C 1
ATOM 1580 O O . TYR A 1 197 ? 11.078 -12.517 -6.616 1.00 95.25 197 TYR A O 1
ATOM 1588 N N . THR A 1 198 ? 9.015 -12.492 -7.509 1.00 96.06 198 THR A N 1
ATOM 1589 C CA . THR A 1 198 ? 9.427 -12.919 -8.854 1.00 96.06 198 THR A CA 1
ATOM 1590 C C . THR A 1 198 ? 10.416 -11.932 -9.477 1.00 96.06 198 THR A C 1
ATOM 1592 O O . THR A 1 198 ? 11.421 -12.343 -10.059 1.00 96.06 198 THR A O 1
ATOM 1595 N N . TRP A 1 199 ? 10.170 -10.626 -9.330 1.00 95.44 199 TRP A N 1
ATOM 1596 C CA . TRP A 1 199 ? 11.085 -9.592 -9.815 1.00 95.44 199 TRP A CA 1
ATOM 1597 C C . TRP A 1 199 ? 12.434 -9.612 -9.076 1.00 95.44 199 TRP A C 1
ATOM 1599 O O . TRP A 1 199 ? 13.484 -9.561 -9.718 1.00 95.44 199 TRP A O 1
ATOM 1609 N N . VAL A 1 200 ? 12.431 -9.749 -7.745 1.00 92.75 200 VAL A N 1
ATOM 1610 C CA . VAL A 1 200 ? 13.663 -9.841 -6.943 1.00 92.75 200 VAL A CA 1
ATOM 1611 C C . VAL A 1 200 ? 14.469 -11.094 -7.295 1.00 92.75 200 VAL A C 1
ATOM 1613 O O . VAL A 1 200 ? 15.680 -11.000 -7.497 1.00 92.75 200 VAL A O 1
ATOM 1616 N N . ASP A 1 201 ? 13.821 -12.253 -7.418 1.00 94.19 201 ASP A N 1
ATOM 1617 C CA . ASP A 1 201 ? 14.468 -13.512 -7.804 1.00 94.19 201 ASP A CA 1
ATOM 1618 C C . ASP A 1 201 ? 15.122 -13.414 -9.195 1.00 94.19 201 ASP A C 1
ATOM 1620 O O . ASP A 1 201 ? 16.275 -13.819 -9.373 1.00 94.19 201 ASP A O 1
ATOM 1624 N N . HIS A 1 202 ? 14.440 -12.787 -10.160 1.00 95.25 202 HIS A N 1
ATOM 1625 C CA . HIS A 1 202 ? 15.015 -12.466 -11.471 1.00 95.25 202 HIS A CA 1
ATOM 1626 C C . HIS A 1 202 ? 16.262 -11.579 -11.350 1.00 95.25 202 HIS A C 1
ATOM 1628 O O . HIS A 1 202 ? 17.301 -11.898 -11.936 1.00 95.25 202 HIS A O 1
ATOM 1634 N N . CYS A 1 203 ? 16.197 -10.501 -10.566 1.00 93.31 203 CYS A N 1
ATOM 1635 C CA . CYS A 1 203 ? 17.327 -9.596 -10.356 1.00 93.31 203 CYS A CA 1
ATOM 1636 C C . CYS A 1 203 ? 18.541 -10.316 -9.746 1.00 93.31 203 CYS A C 1
ATOM 1638 O O . CYS A 1 203 ? 19.661 -10.140 -10.225 1.00 93.31 203 CYS A O 1
ATOM 1640 N N . ILE A 1 204 ? 18.323 -11.160 -8.733 1.00 92.12 204 ILE A N 1
ATOM 1641 C CA . ILE A 1 204 ? 19.380 -11.936 -8.065 1.00 92.12 204 ILE A CA 1
ATOM 1642 C C . ILE A 1 204 ? 20.038 -12.934 -9.029 1.00 92.12 204 ILE A C 1
ATOM 1644 O O . ILE A 1 204 ? 21.251 -13.135 -8.976 1.00 92.12 204 ILE A O 1
ATOM 1648 N N . LYS A 1 205 ? 19.260 -13.561 -9.918 1.00 95.75 205 LYS A N 1
ATOM 1649 C CA . LYS A 1 205 ? 19.778 -14.515 -10.915 1.00 95.75 205 LYS A CA 1
ATOM 1650 C C . LYS A 1 205 ? 20.499 -13.839 -12.079 1.00 95.75 205 LYS A C 1
ATOM 1652 O O . LYS A 1 205 ? 21.381 -14.450 -12.680 1.00 95.75 205 LYS A O 1
ATOM 1657 N N . THR A 1 206 ? 20.116 -12.610 -12.409 1.00 97.25 206 THR A N 1
ATOM 1658 C CA . THR A 1 206 ? 20.607 -11.891 -13.594 1.00 97.25 206 THR A CA 1
ATOM 1659 C C . THR A 1 206 ? 21.852 -11.060 -13.300 1.00 97.25 206 THR A C 1
ATOM 1661 O O . THR A 1 206 ? 22.750 -10.979 -14.139 1.00 97.25 206 THR A O 1
ATOM 1664 N N . TYR A 1 207 ? 21.928 -10.445 -12.119 1.00 95.31 207 TYR A N 1
ATOM 1665 C CA . TYR A 1 207 ? 22.941 -9.441 -11.809 1.00 95.31 207 TYR A CA 1
ATOM 1666 C C . TYR A 1 207 ? 23.865 -9.860 -10.658 1.00 95.31 207 TYR A C 1
ATOM 1668 O O . TYR A 1 207 ? 23.447 -10.570 -9.743 1.00 95.31 207 TYR A O 1
ATOM 1676 N N . PRO A 1 208 ? 25.132 -9.399 -10.647 1.00 95.62 208 PRO A N 1
ATOM 1677 C CA . PRO A 1 208 ? 26.022 -9.633 -9.516 1.00 95.62 208 PRO A CA 1
ATOM 1678 C C . PRO A 1 208 ? 25.539 -8.891 -8.263 1.00 95.62 208 PRO A C 1
ATOM 1680 O O . PRO A 1 208 ? 24.873 -7.858 -8.345 1.00 95.62 208 PRO A O 1
ATOM 1683 N N . ILE A 1 209 ? 25.974 -9.354 -7.087 1.00 91.62 209 ILE A N 1
ATOM 1684 C CA . ILE A 1 209 ? 25.604 -8.754 -5.792 1.00 91.62 209 ILE A CA 1
ATOM 1685 C C . ILE A 1 209 ? 25.909 -7.249 -5.704 1.00 91.62 209 ILE A C 1
ATOM 1687 O O . ILE A 1 209 ? 25.166 -6.512 -5.064 1.00 91.62 209 ILE A O 1
ATOM 1691 N N . SER A 1 210 ? 26.955 -6.764 -6.382 1.00 92.25 210 SER A N 1
ATOM 1692 C CA . SER A 1 210 ? 27.297 -5.337 -6.428 1.00 92.25 210 SER A CA 1
ATOM 1693 C C . SER A 1 210 ? 26.218 -4.494 -7.112 1.00 92.25 210 SER A C 1
ATOM 1695 O O . SER A 1 210 ? 25.972 -3.359 -6.710 1.00 92.25 210 SER A O 1
ATOM 1697 N N . HIS A 1 211 ? 25.547 -5.044 -8.124 1.00 91.56 211 HIS A N 1
ATOM 1698 C CA . HIS A 1 211 ? 24.424 -4.394 -8.802 1.00 91.56 211 HIS A CA 1
ATOM 1699 C C . HIS A 1 211 ? 23.204 -4.331 -7.886 1.00 91.56 211 HIS A C 1
ATOM 1701 O O . HIS A 1 211 ? 22.606 -3.271 -7.740 1.00 91.56 211 HIS A O 1
ATOM 1707 N N . TRP A 1 212 ? 22.897 -5.430 -7.189 1.00 87.94 212 TRP A N 1
ATOM 1708 C CA . TRP A 1 212 ? 21.851 -5.452 -6.161 1.00 87.94 212 TRP A CA 1
ATOM 1709 C C . TRP A 1 212 ? 22.110 -4.419 -5.061 1.00 87.94 212 TRP A C 1
ATOM 1711 O O . TRP A 1 212 ? 21.234 -3.628 -4.723 1.00 87.94 212 TRP A O 1
ATOM 1721 N N . GLN A 1 213 ? 23.342 -4.356 -4.553 1.00 87.62 213 GLN A N 1
ATOM 1722 C CA . GLN A 1 213 ? 23.736 -3.343 -3.576 1.00 87.62 213 GLN A CA 1
ATOM 1723 C C . GLN A 1 213 ? 23.593 -1.925 -4.129 1.00 87.62 213 GLN A C 1
ATOM 1725 O O . GLN A 1 213 ? 23.237 -1.021 -3.386 1.00 87.62 213 GLN A O 1
ATOM 1730 N N . THR A 1 214 ? 23.826 -1.727 -5.424 1.00 87.69 214 THR A N 1
ATOM 1731 C CA . THR A 1 214 ? 23.657 -0.423 -6.069 1.00 87.69 214 THR A CA 1
ATOM 1732 C C . THR A 1 214 ? 22.178 -0.037 -6.139 1.00 87.69 214 THR A C 1
ATOM 1734 O O . THR A 1 214 ? 21.815 1.056 -5.715 1.00 87.69 214 THR A O 1
ATOM 1737 N N . MET A 1 215 ? 21.302 -0.966 -6.535 1.00 85.50 215 MET A N 1
ATOM 1738 C CA . MET A 1 215 ? 19.850 -0.748 -6.522 1.00 85.50 215 MET A CA 1
ATOM 1739 C C . MET A 1 215 ? 19.305 -0.399 -5.127 1.00 85.50 215 MET A C 1
ATOM 1741 O O . MET A 1 215 ? 18.406 0.426 -5.025 1.00 85.50 215 MET A O 1
ATOM 1745 N N . ILE A 1 216 ? 19.830 -1.017 -4.062 1.00 80.38 216 ILE A N 1
ATOM 1746 C CA . ILE A 1 216 ? 19.300 -0.864 -2.694 1.00 80.38 216 ILE A CA 1
ATOM 1747 C C . ILE A 1 216 ? 20.010 0.234 -1.876 1.00 80.38 216 ILE A C 1
ATOM 1749 O O . ILE A 1 216 ? 19.396 0.804 -0.980 1.00 80.38 216 ILE A O 1
ATOM 1753 N N . PHE A 1 217 ? 21.290 0.535 -2.138 1.00 72.69 217 PHE A N 1
ATOM 1754 C CA . PHE A 1 217 ? 22.117 1.370 -1.247 1.00 72.69 217 PHE A CA 1
ATOM 1755 C C . PHE A 1 217 ? 22.877 2.526 -1.914 1.00 72.69 217 PHE A C 1
ATOM 1757 O O . PHE A 1 217 ? 23.369 3.391 -1.189 1.00 72.69 217 PHE A O 1
ATOM 1764 N N . SER A 1 218 ? 23.069 2.566 -3.241 1.00 58.25 218 SER A N 1
ATOM 1765 C CA . SER A 1 218 ? 24.079 3.484 -3.808 1.00 58.25 218 SER A CA 1
ATOM 1766 C C . SER A 1 218 ? 23.610 4.907 -4.078 1.00 58.25 218 SER A C 1
ATOM 1768 O O . SER A 1 218 ? 24.427 5.723 -4.501 1.00 58.25 218 SER A O 1
ATOM 1770 N N . THR A 1 219 ? 22.339 5.240 -3.874 1.00 51.12 219 THR A N 1
ATOM 1771 C CA . THR A 1 219 ? 21.917 6.640 -3.924 1.00 51.12 219 THR A CA 1
ATOM 1772 C C . THR A 1 219 ? 20.990 6.944 -2.759 1.00 51.12 219 THR A C 1
ATOM 1774 O O . THR A 1 219 ? 20.175 6.121 -2.351 1.00 51.12 219 THR A O 1
ATOM 1777 N N . THR A 1 220 ? 21.086 8.170 -2.255 1.00 49.81 220 THR A N 1
ATOM 1778 C CA . THR A 1 220 ? 20.098 8.790 -1.363 1.00 49.81 220 THR A CA 1
ATOM 1779 C C . THR A 1 220 ? 18.684 8.853 -1.966 1.00 49.81 220 THR A C 1
ATOM 1781 O O . THR A 1 220 ? 17.765 9.289 -1.281 1.00 49.81 220 THR A O 1
ATOM 1784 N N . ASP A 1 221 ? 18.508 8.400 -3.214 1.00 56.06 221 ASP A N 1
ATOM 1785 C CA . ASP A 1 221 ? 17.260 8.410 -3.973 1.00 56.06 221 ASP A CA 1
ATOM 1786 C C . ASP A 1 221 ? 16.588 7.013 -4.032 1.00 56.06 221 ASP A C 1
ATOM 1788 O O . ASP A 1 221 ? 15.459 6.893 -4.514 1.00 56.06 221 ASP A O 1
ATOM 1792 N N . TYR A 1 222 ? 17.221 5.948 -3.514 1.00 64.19 222 TYR A N 1
ATOM 1793 C CA . TYR A 1 222 ? 16.651 4.589 -3.482 1.00 64.19 222 TYR A CA 1
ATOM 1794 C C . TYR A 1 222 ? 16.382 4.115 -2.050 1.00 64.19 222 TYR A C 1
ATOM 1796 O O . TYR A 1 222 ? 17.091 3.296 -1.474 1.00 64.19 222 TYR A O 1
ATOM 1804 N N . GLU A 1 223 ? 15.313 4.649 -1.469 1.00 78.06 223 GLU A N 1
ATOM 1805 C CA . GLU A 1 223 ? 14.741 4.168 -0.214 1.00 78.06 223 GLU A CA 1
ATOM 1806 C C . GLU A 1 223 ? 13.972 2.853 -0.459 1.00 78.06 223 GLU A C 1
ATOM 1808 O O . GLU A 1 223 ? 13.124 2.767 -1.352 1.00 78.06 223 GLU A O 1
ATOM 1813 N N . TYR A 1 224 ? 14.261 1.817 0.334 1.00 82.38 224 TYR A N 1
ATOM 1814 C CA . TYR A 1 224 ? 13.579 0.512 0.282 1.00 82.38 224 TYR A CA 1
ATOM 1815 C C . TYR A 1 224 ? 12.556 0.319 1.414 1.00 82.38 224 TYR A C 1
ATOM 1817 O O . TYR A 1 224 ? 11.946 -0.743 1.539 1.00 82.38 224 TYR A O 1
ATOM 1825 N N . GLY A 1 225 ? 12.352 1.355 2.233 1.00 87.44 225 GLY A N 1
ATOM 1826 C CA . GLY A 1 225 ? 11.391 1.352 3.326 1.00 87.44 225 GLY A CA 1
ATOM 1827 C C . GLY A 1 225 ? 11.631 0.234 4.331 1.00 87.44 225 GLY A C 1
ATOM 1828 O O . GLY A 1 225 ? 12.766 -0.067 4.689 1.00 87.44 225 GLY A O 1
ATOM 1829 N N . GLY A 1 226 ? 10.537 -0.365 4.793 1.00 91.75 226 GLY A N 1
ATOM 1830 C CA . GLY A 1 226 ? 10.560 -1.439 5.781 1.00 91.75 226 GLY A CA 1
ATOM 1831 C C . GLY A 1 226 ? 10.480 -2.827 5.158 1.00 91.75 226 GLY A C 1
ATOM 1832 O O . GLY A 1 226 ? 9.974 -3.725 5.816 1.00 91.75 226 GLY A O 1
ATOM 1833 N N . ILE A 1 227 ? 10.901 -3.029 3.899 1.00 92.19 227 ILE A N 1
ATOM 1834 C CA . ILE A 1 227 ? 10.621 -4.291 3.188 1.00 92.19 227 ILE A CA 1
ATOM 1835 C C . ILE A 1 227 ? 11.194 -5.521 3.899 1.00 92.19 227 ILE A C 1
ATOM 1837 O O . ILE A 1 227 ? 10.543 -6.558 3.934 1.00 92.19 227 ILE A O 1
ATOM 1841 N N . SER A 1 228 ? 12.359 -5.409 4.538 1.00 91.94 228 SER A N 1
ATOM 1842 C CA . SER A 1 228 ? 12.919 -6.506 5.335 1.00 91.94 228 SER A CA 1
ATOM 1843 C C . SER A 1 228 ? 12.010 -6.868 6.513 1.00 91.94 228 SER A C 1
ATOM 1845 O O . SER A 1 228 ? 11.659 -8.033 6.678 1.00 91.94 228 SER A O 1
ATOM 1847 N N . ASP A 1 229 ? 11.573 -5.873 7.290 1.00 94.69 229 ASP A N 1
ATOM 1848 C CA . ASP A 1 229 ? 10.665 -6.075 8.427 1.00 94.69 229 ASP A CA 1
ATOM 1849 C C . ASP A 1 229 ? 9.310 -6.617 7.953 1.00 94.69 229 ASP A C 1
ATOM 1851 O O . ASP A 1 229 ? 8.781 -7.569 8.526 1.00 94.69 229 ASP A O 1
ATOM 1855 N N . PHE A 1 230 ? 8.795 -6.078 6.842 1.00 96.00 230 PHE A N 1
ATOM 1856 C CA . PHE A 1 230 ? 7.577 -6.545 6.189 1.00 96.00 230 PHE A CA 1
ATOM 1857 C C . PHE A 1 230 ? 7.644 -8.049 5.897 1.00 96.00 230 PHE A C 1
ATOM 1859 O O . PHE A 1 230 ? 6.697 -8.770 6.207 1.00 96.00 230 PHE A O 1
ATOM 1866 N N . LEU A 1 231 ? 8.745 -8.522 5.304 1.00 95.56 231 LEU A N 1
ATOM 1867 C CA . LEU A 1 231 ? 8.931 -9.929 4.942 1.00 95.56 231 LEU A CA 1
ATOM 1868 C C . LEU A 1 231 ? 9.012 -10.825 6.185 1.00 95.56 231 LEU A C 1
ATOM 1870 O O . LEU A 1 231 ? 8.315 -11.839 6.238 1.00 95.56 231 LEU A O 1
ATOM 1874 N N . TYR A 1 232 ? 9.750 -10.416 7.223 1.00 96.00 232 TYR A N 1
ATOM 1875 C CA . TYR A 1 232 ? 9.788 -11.149 8.495 1.00 96.00 232 TYR A CA 1
ATOM 1876 C C . TYR A 1 232 ? 8.406 -11.258 9.150 1.00 96.00 232 TYR A C 1
ATOM 1878 O O . TYR A 1 232 ? 8.054 -12.307 9.696 1.00 96.00 232 TYR A O 1
ATOM 1886 N N . GLU A 1 233 ? 7.596 -10.204 9.077 1.00 94.56 233 GLU A N 1
ATOM 1887 C CA . GLU A 1 233 ? 6.218 -10.240 9.560 1.00 94.56 233 GLU A CA 1
ATOM 1888 C C . GLU A 1 233 ? 5.348 -11.194 8.734 1.00 94.56 233 GLU A C 1
ATOM 1890 O O . GLU A 1 233 ? 4.606 -11.988 9.314 1.00 94.56 233 GLU A O 1
ATOM 1895 N N . GLN A 1 234 ? 5.472 -11.195 7.401 1.00 95.06 234 GLN A N 1
ATOM 1896 C CA . GLN A 1 234 ? 4.754 -12.157 6.557 1.00 95.06 234 GLN A CA 1
ATOM 1897 C C . GLN A 1 234 ? 5.194 -13.598 6.828 1.00 95.06 234 GLN A C 1
ATOM 1899 O O . GLN A 1 234 ? 4.343 -14.488 6.880 1.00 95.06 234 GLN A O 1
ATOM 1904 N N . TYR A 1 235 ? 6.482 -13.847 7.080 1.00 95.56 235 TYR A N 1
ATOM 1905 C CA . TYR A 1 235 ? 6.955 -15.149 7.556 1.00 95.56 235 TYR A CA 1
ATOM 1906 C C . TYR A 1 235 ? 6.280 -15.533 8.880 1.00 95.56 235 TYR A C 1
ATOM 1908 O O . TYR A 1 235 ? 5.795 -16.654 9.021 1.00 95.56 235 TYR A O 1
ATOM 1916 N N . GLY A 1 236 ? 6.192 -14.603 9.835 1.00 93.12 236 GLY A N 1
ATOM 1917 C CA . GLY A 1 236 ? 5.513 -14.829 11.111 1.00 93.12 236 GLY A CA 1
ATOM 1918 C C . GLY A 1 236 ? 4.022 -15.156 10.969 1.00 93.12 236 GLY A C 1
ATOM 1919 O O . GLY A 1 236 ? 3.507 -15.978 11.727 1.00 93.12 236 GLY A O 1
ATOM 1920 N N . LEU A 1 237 ? 3.340 -14.549 9.993 1.00 90.00 237 LEU A N 1
ATOM 1921 C CA . LEU A 1 237 ? 1.911 -14.754 9.733 1.00 90.00 237 LEU A CA 1
ATOM 1922 C C . LEU A 1 237 ? 1.613 -16.033 8.935 1.00 90.00 237 LEU A C 1
ATOM 1924 O O . LEU A 1 237 ? 0.602 -16.686 9.186 1.00 90.00 237 LEU A O 1
ATOM 1928 N N . THR A 1 238 ? 2.465 -16.387 7.971 1.00 90.38 238 THR A N 1
ATOM 1929 C CA . THR A 1 238 ? 2.180 -17.440 6.975 1.00 90.38 238 THR A CA 1
ATOM 1930 C C . THR A 1 238 ? 3.013 -18.708 7.155 1.00 90.38 238 THR A C 1
ATOM 1932 O O . THR A 1 238 ? 2.614 -19.779 6.701 1.00 90.38 238 THR A O 1
ATOM 1935 N N . GLY A 1 239 ? 4.179 -18.608 7.797 1.00 93.25 239 GLY A N 1
ATOM 1936 C CA . GLY A 1 239 ? 5.187 -19.667 7.842 1.00 93.25 239 GLY A CA 1
ATOM 1937 C C . GLY A 1 239 ? 5.963 -19.866 6.533 1.00 93.25 239 GLY A C 1
ATOM 1938 O O . GLY A 1 239 ? 6.744 -20.818 6.437 1.00 93.25 239 GLY A O 1
ATOM 1939 N N . ASP A 1 240 ? 5.776 -19.005 5.527 1.00 91.50 240 ASP A N 1
ATOM 1940 C CA . ASP A 1 240 ? 6.451 -19.129 4.236 1.00 91.50 240 ASP A CA 1
ATOM 1941 C C . ASP A 1 240 ? 7.937 -18.761 4.329 1.00 91.50 240 ASP A C 1
ATOM 1943 O O . ASP A 1 240 ? 8.322 -17.598 4.467 1.00 91.50 240 ASP A O 1
ATOM 1947 N N . ARG A 1 241 ? 8.794 -19.779 4.212 1.00 93.81 241 ARG A N 1
ATOM 1948 C CA . ARG A 1 241 ? 10.252 -19.652 4.340 1.00 93.81 241 ARG A CA 1
ATOM 1949 C C . ARG A 1 241 ? 10.910 -18.802 3.256 1.00 93.81 241 ARG A C 1
ATOM 1951 O O . ARG A 1 241 ? 12.079 -18.475 3.415 1.00 93.81 241 ARG A O 1
ATOM 1958 N N . ARG A 1 242 ? 10.208 -18.452 2.175 1.00 88.69 242 ARG A N 1
ATOM 1959 C CA . ARG A 1 242 ? 10.721 -17.517 1.163 1.00 88.69 242 ARG A CA 1
ATOM 1960 C C . ARG A 1 242 ? 10.955 -16.113 1.726 1.00 88.69 242 ARG A C 1
ATOM 1962 O O . ARG A 1 242 ? 11.746 -15.375 1.148 1.00 88.69 242 ARG A O 1
ATOM 1969 N N . PHE A 1 243 ? 10.284 -15.757 2.824 1.00 89.00 243 PHE A N 1
ATOM 1970 C CA . PHE A 1 243 ? 10.337 -14.428 3.441 1.00 89.00 243 PHE A CA 1
ATOM 1971 C C . PHE A 1 243 ? 11.229 -14.348 4.698 1.00 89.00 243 PHE A C 1
ATOM 1973 O O . PHE A 1 243 ? 11.172 -13.347 5.409 1.00 89.00 243 PHE A O 1
ATOM 1980 N N . PHE A 1 244 ? 12.023 -15.388 4.991 1.00 85.56 244 PHE A N 1
ATOM 1981 C CA . PHE A 1 244 ? 12.924 -15.464 6.153 1.00 85.56 244 PHE A CA 1
ATOM 1982 C C . PHE A 1 244 ? 14.394 -15.261 5.772 1.00 85.56 244 PHE A C 1
ATOM 1984 O O . PHE A 1 244 ? 15.099 -14.545 6.524 1.00 85.56 244 PHE A O 1
#